Protein AF-A0A2A5KKD9-F1 (afdb_monomer_lite)

Structure (mmCIF, N/CA/C/O backbone):
data_AF-A0A2A5KKD9-F1
#
_entry.id   AF-A0A2A5KKD9-F1
#
loop_
_atom_site.group_PDB
_atom_site.id
_atom_site.type_symbol
_atom_site.label_atom_id
_atom_site.label_alt_id
_atom_site.label_comp_id
_atom_site.label_asym_id
_atom_site.label_entity_id
_atom_site.label_seq_id
_atom_site.pdbx_PDB_ins_code
_atom_site.Cartn_x
_atom_site.Cartn_y
_atom_site.Cartn_z
_atom_site.occupancy
_atom_site.B_iso_or_equiv
_atom_site.auth_seq_id
_atom_site.auth_comp_id
_atom_site.auth_asym_id
_atom_site.auth_atom_id
_atom_site.pdbx_PDB_model_num
ATOM 1 N N . MET A 1 1 ? -5.436 -2.539 0.660 1.00 91.94 1 MET A N 1
ATOM 2 C CA . MET A 1 1 ? -4.170 -3.305 0.660 1.00 91.94 1 MET A CA 1
ATOM 3 C C . MET A 1 1 ? -4.238 -4.527 -0.246 1.00 91.94 1 MET A C 1
ATOM 5 O O . MET A 1 1 ? -3.403 -4.611 -1.128 1.00 91.94 1 MET A O 1
ATOM 9 N N . ASP A 1 2 ? -5.229 -5.420 -0.116 1.00 95.12 2 ASP A N 1
ATOM 10 C CA . ASP A 1 2 ? -5.296 -6.622 -0.974 1.00 95.12 2 ASP A CA 1
ATOM 11 C C . ASP A 1 2 ? -5.370 -6.299 -2.476 1.00 95.12 2 ASP A C 1
ATOM 13 O O . ASP A 1 2 ? -4.553 -6.785 -3.245 1.00 95.12 2 ASP A O 1
ATOM 17 N N . LYS A 1 3 ? -6.228 -5.353 -2.880 1.00 96.50 3 LYS A N 1
ATOM 18 C CA . LYS A 1 3 ? -6.241 -4.861 -4.269 1.00 96.50 3 LYS A CA 1
ATOM 19 C C . LYS A 1 3 ? -4.881 -4.305 -4.717 1.00 96.50 3 LYS A C 1
ATOM 21 O O . LYS A 1 3 ? -4.426 -4.613 -5.804 1.00 96.50 3 LYS A O 1
ATOM 26 N N . VAL A 1 4 ? -4.183 -3.549 -3.859 1.00 96.31 4 VAL A N 1
ATOM 27 C CA . VAL A 1 4 ? -2.826 -3.040 -4.161 1.00 96.31 4 VAL A CA 1
ATOM 28 C C . VAL A 1 4 ? -1.844 -4.195 -4.387 1.00 96.31 4 VAL A C 1
ATOM 30 O O . VAL A 1 4 ? -1.058 -4.155 -5.327 1.00 96.31 4 VAL A O 1
ATOM 33 N N . ARG A 1 5 ? -1.913 -5.251 -3.566 1.00 97.12 5 ARG A N 1
ATOM 34 C CA . ARG A 1 5 ? -1.119 -6.476 -3.744 1.00 97.12 5 ARG A CA 1
ATOM 35 C C . ARG A 1 5 ? -1.418 -7.147 -5.089 1.00 97.12 5 ARG A C 1
ATOM 37 O O . ARG A 1 5 ? -0.485 -7.578 -5.758 1.00 97.12 5 ARG A O 1
ATOM 44 N N . GLU A 1 6 ? -2.687 -7.254 -5.479 1.00 98.38 6 GLU A N 1
ATOM 45 C CA . GLU A 1 6 ? -3.092 -7.839 -6.767 1.00 98.38 6 GLU A CA 1
ATOM 46 C C . GLU A 1 6 ? -2.555 -7.044 -7.961 1.00 98.38 6 GLU A C 1
ATOM 48 O O . GLU A 1 6 ? -2.013 -7.638 -8.897 1.00 98.38 6 GLU A O 1
ATOM 53 N N . GLU A 1 7 ? -2.616 -5.714 -7.899 1.00 98.44 7 GLU A N 1
ATOM 54 C CA . GLU A 1 7 ? -2.044 -4.854 -8.936 1.00 98.44 7 GLU A CA 1
ATOM 55 C C . GLU A 1 7 ? -0.517 -5.002 -9.025 1.00 98.44 7 GLU A C 1
ATOM 57 O O . GLU A 1 7 ? 0.026 -5.161 -10.116 1.00 98.44 7 GLU A O 1
ATOM 62 N N . LEU A 1 8 ? 0.193 -5.052 -7.890 1.00 97.69 8 LEU A N 1
ATOM 63 C CA . LEU A 1 8 ? 1.644 -5.291 -7.872 1.00 97.69 8 LEU A CA 1
ATOM 64 C C . LEU A 1 8 ? 2.021 -6.655 -8.469 1.00 97.69 8 LEU A C 1
ATOM 66 O O . LEU A 1 8 ? 2.990 -6.759 -9.223 1.00 97.69 8 LEU A O 1
ATOM 70 N N . VAL A 1 9 ? 1.252 -7.705 -8.162 1.00 98.56 9 VAL A N 1
ATOM 71 C CA . VAL A 1 9 ? 1.427 -9.040 -8.760 1.00 98.56 9 VAL A CA 1
ATOM 72 C C . VAL A 1 9 ? 1.227 -8.984 -10.274 1.00 98.56 9 VAL A C 1
ATOM 74 O O . VAL A 1 9 ? 1.994 -9.600 -11.018 1.00 98.56 9 VAL A O 1
ATOM 77 N N . THR A 1 10 ? 0.227 -8.234 -10.733 1.00 98.62 10 THR A N 1
ATOM 78 C CA . THR A 1 10 ? -0.046 -8.046 -12.160 1.00 98.62 10 THR A CA 1
ATOM 79 C C . THR A 1 10 ? 1.104 -7.310 -12.843 1.00 98.62 10 THR A C 1
ATOM 81 O O . THR A 1 10 ? 1.626 -7.810 -13.837 1.00 98.62 10 THR A O 1
ATOM 84 N N . ILE A 1 11 ? 1.596 -6.215 -12.255 1.00 98.50 11 ILE A N 1
ATOM 85 C CA . ILE A 1 11 ? 2.775 -5.478 -12.736 1.00 98.50 11 ILE A CA 1
ATOM 86 C C . ILE A 1 11 ? 3.990 -6.400 -12.848 1.00 98.50 11 ILE A C 1
ATOM 88 O O . ILE A 1 11 ? 4.636 -6.441 -13.893 1.00 98.50 11 ILE A O 1
ATOM 92 N N . ARG A 1 12 ? 4.290 -7.195 -11.816 1.00 98.31 12 ARG A N 1
ATOM 93 C CA . ARG A 1 12 ? 5.403 -8.157 -11.855 1.00 98.31 12 ARG A CA 1
ATOM 94 C C . ARG A 1 12 ? 5.254 -9.162 -13.000 1.00 98.31 12 ARG A C 1
ATOM 96 O O . ARG A 1 12 ? 6.222 -9.441 -13.703 1.00 98.31 12 ARG A O 1
ATOM 103 N N . ASN A 1 13 ? 4.052 -9.691 -13.222 1.00 98.62 13 ASN A N 1
ATOM 104 C CA . ASN A 1 13 ? 3.796 -10.626 -14.321 1.00 98.62 13 ASN A CA 1
ATOM 105 C C . ASN A 1 13 ? 3.916 -9.950 -15.701 1.00 98.62 13 ASN A C 1
ATOM 107 O O . ASN A 1 13 ? 4.398 -10.569 -16.653 1.00 98.62 13 ASN A O 1
ATOM 111 N N . LEU A 1 14 ? 3.535 -8.676 -15.816 1.00 98.62 14 LEU A N 1
ATOM 112 C CA . LEU A 1 14 ? 3.759 -7.875 -17.021 1.00 98.62 14 LEU A CA 1
ATOM 113 C C . LEU A 1 14 ? 5.255 -7.634 -17.259 1.00 98.62 14 LEU A C 1
ATOM 115 O O . LEU A 1 14 ? 5.711 -7.768 -18.389 1.00 98.62 14 LEU A O 1
ATOM 119 N N . VAL A 1 15 ? 6.052 -7.394 -16.215 1.00 98.19 15 VAL A N 1
ATOM 120 C CA . VAL A 1 15 ? 7.520 -7.293 -16.330 1.00 98.19 15 VAL A CA 1
ATOM 121 C C . VAL A 1 15 ? 8.133 -8.607 -16.831 1.00 98.19 15 VAL A C 1
ATOM 123 O O . VAL A 1 15 ? 8.967 -8.578 -17.734 1.00 98.19 15 VAL A O 1
ATOM 126 N N . ILE A 1 16 ? 7.682 -9.764 -16.331 1.00 98.31 16 ILE A N 1
ATOM 127 C CA . ILE A 1 16 ? 8.085 -11.088 -16.854 1.00 98.31 16 ILE A CA 1
ATOM 128 C C . ILE A 1 16 ? 7.692 -11.231 -18.332 1.00 98.31 16 ILE A C 1
ATOM 130 O O . ILE A 1 16 ? 8.469 -11.715 -19.156 1.00 98.31 16 ILE A O 1
ATOM 134 N N . THR A 1 17 ? 6.493 -10.773 -18.690 1.00 98.44 17 THR A N 1
ATOM 135 C CA . THR A 1 17 ? 6.030 -10.783 -20.082 1.00 98.44 17 THR A CA 1
ATOM 136 C C . THR A 1 17 ? 6.948 -9.927 -20.954 1.00 98.44 17 THR A C 1
ATOM 138 O O . THR A 1 17 ? 7.452 -10.419 -21.962 1.00 98.44 17 THR A O 1
ATOM 141 N N . ALA A 1 18 ? 7.253 -8.696 -20.537 1.00 98.06 18 ALA A N 1
ATOM 142 C CA . ALA A 1 18 ? 8.173 -7.800 -21.228 1.00 98.06 18 ALA A CA 1
ATOM 143 C C . ALA A 1 18 ? 9.582 -8.396 -21.381 1.00 98.06 18 ALA A C 1
ATOM 145 O O . ALA A 1 18 ? 10.160 -8.294 -22.464 1.00 98.06 18 ALA A O 1
ATOM 146 N N . GLN A 1 19 ? 10.101 -9.088 -20.360 1.00 97.62 19 GLN A N 1
ATOM 147 C CA . GLN A 1 19 ? 11.385 -9.799 -20.421 1.00 97.62 19 GLN A CA 1
ATOM 148 C C . GLN A 1 19 ? 11.422 -10.833 -21.559 1.00 97.62 19 GLN A C 1
ATOM 150 O O . GLN A 1 19 ? 12.435 -10.968 -22.242 1.00 97.62 19 GLN A O 1
ATOM 155 N N . SER A 1 20 ? 10.312 -11.542 -21.789 1.00 97.38 20 SER A N 1
ATOM 156 C CA . SER A 1 20 ? 10.210 -12.574 -22.832 1.00 97.38 20 SER A CA 1
ATOM 157 C C . SER A 1 20 ? 10.058 -12.024 -24.256 1.00 97.38 20 SER A C 1
ATOM 159 O O . SER A 1 20 ? 10.272 -12.753 -25.227 1.00 97.38 20 SER A O 1
ATOM 161 N N . LEU A 1 21 ? 9.688 -10.747 -24.397 1.00 97.69 21 LEU A N 1
ATOM 162 C CA . LEU A 1 21 ? 9.532 -10.096 -25.696 1.00 97.69 21 LEU A CA 1
ATOM 163 C C . LEU A 1 21 ? 10.895 -9.762 -26.322 1.00 97.69 21 LEU A C 1
ATOM 165 O O . LEU A 1 21 ? 11.878 -9.591 -25.596 1.00 97.69 21 LEU A O 1
ATOM 169 N N . PRO A 1 22 ? 10.970 -9.621 -27.660 1.00 95.94 22 PRO A N 1
ATOM 170 C CA . PRO A 1 22 ? 12.177 -9.142 -28.325 1.00 95.94 22 PRO A CA 1
ATOM 171 C C . PRO A 1 22 ? 12.631 -7.785 -27.759 1.00 95.94 22 PRO A C 1
ATOM 173 O O . PRO A 1 22 ? 11.773 -6.927 -27.523 1.00 95.94 22 PRO A O 1
ATOM 176 N N . PRO A 1 23 ? 13.949 -7.559 -27.578 1.00 94.56 23 PRO A N 1
ATOM 177 C CA . PRO A 1 23 ? 14.462 -6.260 -27.157 1.00 94.56 23 PRO A CA 1
ATOM 178 C C . PRO A 1 23 ? 13.971 -5.151 -28.100 1.00 94.56 23 PRO A C 1
ATOM 180 O O . PRO A 1 23 ? 14.052 -5.317 -29.324 1.00 94.56 23 PRO A O 1
ATOM 183 N N . PRO A 1 24 ? 13.437 -4.041 -27.568 1.00 93.81 24 PRO A N 1
ATOM 184 C CA . PRO A 1 24 ? 12.931 -2.956 -28.389 1.00 93.81 24 PRO A CA 1
ATOM 185 C C . PRO A 1 24 ? 14.096 -2.199 -29.036 1.00 93.81 24 PRO A C 1
ATOM 187 O O . PRO A 1 24 ? 15.169 -2.056 -28.451 1.00 93.81 24 PRO A O 1
ATOM 190 N N . ALA A 1 25 ? 13.879 -1.691 -30.247 1.00 90.50 25 ALA A N 1
ATOM 191 C CA . ALA A 1 25 ? 14.759 -0.669 -30.798 1.00 90.50 25 ALA A CA 1
ATOM 192 C C . ALA A 1 25 ? 14.511 0.658 -30.064 1.00 90.50 25 ALA A C 1
ATOM 194 O O . ALA A 1 25 ? 13.386 0.925 -29.642 1.00 90.50 25 ALA A O 1
ATOM 195 N N . THR A 1 26 ? 15.551 1.475 -29.930 1.00 85.12 26 THR A N 1
ATOM 196 C CA . THR A 1 26 ? 15.496 2.779 -29.258 1.00 85.12 26 THR A CA 1
ATOM 197 C C . THR A 1 26 ? 16.234 3.824 -30.083 1.00 85.12 26 THR A C 1
ATOM 199 O O . THR A 1 26 ? 17.062 3.482 -30.934 1.00 85.12 26 THR A O 1
ATOM 202 N N . ASP A 1 27 ? 15.948 5.101 -29.847 1.00 82.12 27 ASP A N 1
ATOM 203 C CA . ASP A 1 27 ? 16.683 6.211 -30.472 1.00 82.12 27 ASP A CA 1
ATOM 204 C C . ASP A 1 27 ? 18.046 6.504 -29.805 1.00 82.12 27 ASP A C 1
ATOM 206 O O . ASP A 1 27 ? 18.823 7.328 -30.292 1.00 82.12 27 ASP A O 1
ATOM 210 N N . GLY A 1 28 ? 18.359 5.789 -28.716 1.00 73.19 28 GLY A N 1
ATOM 211 C CA . GLY A 1 28 ? 19.613 5.890 -27.971 1.00 73.19 28 GLY A CA 1
ATOM 212 C C . GLY A 1 28 ? 19.692 7.076 -27.004 1.00 73.19 28 GLY A C 1
ATOM 213 O O . GLY A 1 28 ? 20.712 7.223 -26.327 1.00 73.19 28 GLY A O 1
ATOM 214 N N . TYR A 1 29 ? 18.649 7.903 -26.894 1.00 65.88 29 TYR A N 1
ATOM 215 C CA . TYR A 1 29 ? 18.603 9.026 -25.963 1.00 65.88 29 TYR A CA 1
ATOM 216 C C . TYR A 1 29 ? 17.859 8.643 -24.675 1.00 65.88 29 TYR A C 1
ATOM 218 O O . TYR A 1 29 ? 16.636 8.662 -24.607 1.00 65.88 29 TYR A O 1
ATOM 226 N N . SER A 1 30 ? 18.593 8.367 -23.591 1.00 62.00 30 SER A N 1
ATOM 227 C CA . SER A 1 30 ? 18.004 8.350 -22.241 1.00 62.00 30 SER A CA 1
ATOM 228 C C . SER A 1 30 ? 18.790 9.230 -21.286 1.00 62.00 30 SER A C 1
ATOM 230 O O . SER A 1 30 ? 19.987 9.010 -21.080 1.00 62.00 30 SER A O 1
ATOM 232 N N . ASN A 1 31 ? 18.108 10.174 -20.641 1.00 60.56 31 ASN A N 1
ATOM 233 C CA . ASN A 1 31 ? 18.567 10.694 -19.361 1.00 60.56 31 ASN A CA 1
ATOM 234 C C . ASN A 1 31 ? 18.044 9.792 -18.223 1.00 60.56 31 ASN A C 1
ATOM 236 O O . ASN A 1 31 ? 17.273 8.858 -18.449 1.00 60.56 31 ASN A O 1
ATOM 240 N N . TRP A 1 32 ? 18.530 10.004 -17.002 1.00 57.50 32 TRP A N 1
ATOM 241 C CA . TRP A 1 32 ? 18.249 9.108 -15.876 1.00 57.50 32 TRP A CA 1
ATOM 242 C C . TRP A 1 32 ? 16.808 9.201 -15.355 1.00 57.50 32 TRP A C 1
ATOM 244 O O . TRP A 1 32 ? 16.357 8.267 -14.700 1.00 57.50 32 TRP A O 1
ATOM 254 N N . THR A 1 33 ? 16.086 10.294 -15.623 1.00 56.16 33 THR A N 1
ATOM 255 C CA . THR A 1 33 ? 14.882 10.635 -14.842 1.00 56.16 33 THR A CA 1
ATOM 256 C C . THR A 1 33 ? 13.737 11.273 -15.623 1.00 56.16 33 THR A C 1
ATOM 258 O O . THR A 1 33 ? 12.592 11.123 -15.203 1.00 56.16 33 THR A O 1
ATOM 261 N N . ASP A 1 34 ? 13.982 11.947 -16.747 1.00 59.66 34 ASP A N 1
ATOM 262 C CA . ASP A 1 34 ? 12.954 12.781 -17.373 1.00 59.66 34 ASP A CA 1
ATOM 263 C C . ASP A 1 34 ? 12.202 12.050 -18.487 1.00 59.66 34 ASP A C 1
ATOM 265 O O . ASP A 1 34 ? 12.688 11.130 -19.159 1.00 59.66 34 ASP A O 1
ATOM 269 N N . TYR A 1 35 ? 10.979 12.514 -18.717 1.00 64.31 35 TYR A N 1
ATOM 270 C CA . TYR A 1 35 ? 10.193 12.138 -19.877 1.00 64.31 35 TYR A CA 1
ATOM 271 C C . TYR A 1 35 ? 10.870 12.646 -21.160 1.00 64.31 35 TYR A C 1
ATOM 273 O O . TYR A 1 35 ? 11.057 13.847 -21.344 1.00 64.31 35 TYR A O 1
ATOM 281 N N . GLN A 1 36 ? 11.222 11.726 -22.057 1.00 66.94 36 GLN A N 1
ATOM 282 C CA . GLN A 1 36 ? 11.781 12.016 -23.379 1.00 66.94 36 GLN A CA 1
ATOM 283 C C . GLN A 1 36 ? 11.072 11.122 -24.397 1.00 66.94 36 GLN A C 1
ATOM 285 O O . GLN A 1 36 ? 11.148 9.906 -24.255 1.00 66.94 36 GLN A O 1
ATOM 290 N N . PRO A 1 37 ? 10.310 11.653 -25.358 1.00 69.75 37 PRO A N 1
ATOM 291 C CA . PRO A 1 37 ? 9.593 10.808 -26.308 1.00 69.75 37 PRO A CA 1
ATOM 292 C C . PRO A 1 37 ? 10.584 9.991 -27.156 1.00 69.75 37 PRO A C 1
ATOM 294 O O . PRO A 1 37 ? 11.428 10.583 -27.818 1.00 69.75 37 PRO A O 1
ATOM 297 N N . ASP A 1 38 ? 10.450 8.661 -27.158 1.00 81.00 38 ASP A N 1
ATOM 298 C CA . ASP A 1 38 ? 11.209 7.744 -28.023 1.00 81.00 38 ASP A CA 1
ATOM 299 C C . ASP A 1 38 ? 10.209 7.028 -28.937 1.00 81.00 38 ASP A C 1
ATOM 301 O O . ASP A 1 38 ? 9.685 5.955 -28.634 1.00 81.00 38 ASP A O 1
ATOM 305 N N . ALA A 1 39 ? 9.935 7.642 -30.088 1.00 85.69 39 ALA A N 1
ATOM 306 C CA . ALA A 1 39 ? 8.971 7.108 -31.044 1.00 85.69 39 ALA A CA 1
ATOM 307 C C . ALA A 1 39 ? 9.393 5.742 -31.624 1.00 85.69 39 ALA A C 1
ATOM 309 O O . ALA A 1 39 ? 8.557 5.032 -32.187 1.00 85.69 39 ALA A O 1
ATOM 310 N N . ILE A 1 40 ? 10.675 5.363 -31.531 1.00 89.50 40 ILE A N 1
ATOM 311 C CA . ILE A 1 40 ? 11.149 4.044 -31.965 1.00 89.50 40 ILE A CA 1
ATOM 312 C C . ILE A 1 40 ? 10.729 3.002 -30.928 1.00 89.50 40 ILE A C 1
ATOM 314 O O . ILE A 1 40 ? 10.107 1.999 -31.295 1.00 89.50 40 ILE A O 1
ATOM 318 N N . TYR A 1 41 ? 10.990 3.274 -29.647 1.00 92.25 41 TYR A N 1
ATOM 319 C CA . TYR A 1 41 ? 10.544 2.431 -28.541 1.00 92.25 41 TYR A CA 1
ATOM 320 C C . TYR A 1 41 ? 9.024 2.277 -28.526 1.00 92.25 41 TYR A C 1
ATOM 322 O O . TYR A 1 41 ? 8.537 1.154 -28.389 1.00 92.25 41 TYR A O 1
ATOM 330 N N . ASP A 1 42 ? 8.276 3.362 -28.740 1.00 91.75 42 ASP A N 1
ATOM 331 C CA . ASP A 1 42 ? 6.808 3.387 -28.666 1.00 91.75 42 ASP A CA 1
ATOM 332 C C . ASP A 1 42 ? 6.126 2.428 -29.660 1.00 91.75 42 ASP A C 1
ATOM 334 O O . ASP A 1 42 ? 5.000 1.979 -29.441 1.00 91.75 42 ASP A O 1
ATOM 338 N N . ASN A 1 43 ? 6.816 2.052 -30.742 1.00 93.25 43 ASN A N 1
ATOM 339 C CA . ASN A 1 43 ? 6.329 1.075 -31.720 1.00 93.25 43 ASN A CA 1
ATOM 340 C C . ASN A 1 43 ? 6.597 -0.390 -31.323 1.00 93.25 43 ASN A C 1
ATOM 342 O O . ASN A 1 43 ? 6.147 -1.316 -32.008 1.00 93.25 43 ASN A O 1
ATOM 346 N N . SER A 1 44 ? 7.336 -0.627 -30.241 1.00 95.69 44 SER A N 1
ATOM 347 C CA . SER A 1 44 ? 7.712 -1.964 -29.788 1.00 95.69 44 SER A CA 1
ATOM 348 C C . SER A 1 44 ? 6.576 -2.692 -29.061 1.00 95.69 44 SER A C 1
ATOM 350 O O . SER A 1 44 ? 5.608 -2.105 -28.576 1.00 95.69 44 SER A O 1
ATOM 352 N N . GLN A 1 45 ? 6.695 -4.019 -28.950 1.00 97.25 45 GLN A N 1
ATOM 353 C CA . GLN A 1 45 ? 5.785 -4.803 -28.109 1.00 97.25 45 GLN A CA 1
ATOM 354 C C . GLN A 1 45 ? 6.002 -4.508 -26.617 1.00 97.25 45 GLN A C 1
ATOM 356 O O . GLN A 1 45 ? 5.041 -4.533 -25.854 1.00 97.25 45 GLN A O 1
ATOM 361 N N . VAL A 1 46 ? 7.238 -4.190 -26.217 1.00 96.94 46 VAL A N 1
ATOM 362 C CA . VAL A 1 46 ? 7.583 -3.843 -24.832 1.00 96.94 46 VAL A CA 1
ATOM 363 C C . VAL A 1 46 ? 6.890 -2.550 -24.412 1.00 96.94 46 VAL A C 1
ATOM 365 O O . VAL A 1 46 ? 6.325 -2.515 -23.328 1.00 96.94 46 VAL A O 1
ATOM 368 N N . ALA A 1 47 ? 6.810 -1.543 -25.287 1.00 95.38 47 ALA A N 1
ATOM 369 C CA . ALA A 1 47 ? 6.096 -0.298 -25.000 1.00 95.38 47 ALA A CA 1
ATOM 370 C C . ALA A 1 47 ? 4.599 -0.500 -24.721 1.00 95.38 47 ALA A C 1
ATOM 372 O O . ALA A 1 47 ? 4.030 0.193 -23.882 1.00 95.38 47 ALA A O 1
ATOM 373 N N . LYS A 1 48 ? 3.954 -1.480 -25.370 1.00 96.56 48 LYS A N 1
ATOM 374 C CA . LYS A 1 48 ? 2.550 -1.824 -25.078 1.00 96.56 48 LYS A CA 1
ATOM 375 C C . LYS A 1 48 ? 2.396 -2.379 -23.663 1.00 96.56 48 LYS A C 1
ATOM 377 O O . LYS A 1 48 ? 1.507 -1.951 -22.937 1.00 96.56 48 LYS A O 1
ATOM 382 N N . VAL A 1 49 ? 3.296 -3.280 -23.267 1.00 98.19 49 VAL A N 1
ATOM 383 C CA . VAL A 1 49 ? 3.329 -3.837 -21.907 1.00 98.19 49 VAL A CA 1
ATOM 384 C C . VAL A 1 49 ? 3.684 -2.759 -20.878 1.00 98.19 49 VAL A C 1
ATOM 386 O O . VAL A 1 49 ? 3.085 -2.714 -19.812 1.00 98.19 49 VAL A O 1
ATOM 389 N N . ASP A 1 50 ? 4.609 -1.854 -21.200 1.00 95.81 50 ASP A N 1
ATOM 390 C CA . ASP A 1 50 ? 4.991 -0.716 -20.352 1.00 95.81 50 ASP A CA 1
ATOM 391 C C . ASP A 1 50 ? 3.800 0.229 -20.105 1.00 95.81 50 ASP A C 1
ATOM 393 O O . ASP A 1 50 ? 3.543 0.639 -18.973 1.00 95.81 50 ASP A O 1
ATOM 397 N N . ALA A 1 51 ? 2.997 0.494 -21.141 1.00 95.81 51 ALA A N 1
ATOM 398 C CA . ALA A 1 51 ? 1.763 1.261 -21.008 1.00 95.81 51 ALA A CA 1
ATOM 399 C C . ALA A 1 51 ? 0.732 0.563 -20.101 1.00 95.81 51 ALA A C 1
ATOM 401 O O . ALA A 1 51 ? 0.079 1.235 -19.303 1.00 95.81 51 ALA A O 1
ATOM 402 N N . GLU A 1 52 ? 0.594 -0.765 -20.184 1.00 98.06 52 GLU A N 1
ATOM 403 C CA . GLU A 1 52 ? -0.251 -1.543 -19.263 1.00 98.06 52 GLU A CA 1
ATOM 404 C C . GLU A 1 52 ? 0.271 -1.463 -17.821 1.00 98.06 52 GLU A C 1
ATOM 406 O O . GLU A 1 52 ? -0.501 -1.171 -16.907 1.00 98.06 52 GLU A O 1
ATOM 411 N N . ILE A 1 53 ? 1.582 -1.626 -17.612 1.00 97.69 53 ILE A N 1
ATOM 412 C CA . ILE A 1 53 ? 2.225 -1.466 -16.298 1.00 97.69 53 ILE A CA 1
ATOM 413 C C . ILE A 1 53 ? 1.897 -0.092 -15.703 1.00 97.69 53 ILE A C 1
ATOM 415 O O . ILE A 1 53 ? 1.514 0.001 -14.536 1.00 97.69 53 ILE A O 1
ATOM 419 N N . TYR A 1 54 ? 1.989 0.972 -16.504 1.00 95.19 54 TYR A N 1
ATOM 420 C CA . TYR A 1 54 ? 1.626 2.315 -16.063 1.00 95.19 54 TYR A CA 1
ATOM 421 C C . TYR A 1 54 ? 0.158 2.418 -15.626 1.00 95.19 54 TYR A C 1
ATOM 423 O O . TYR A 1 54 ? -0.118 3.021 -14.587 1.00 95.19 54 TYR A O 1
ATOM 431 N N . GLN A 1 55 ? -0.783 1.799 -16.351 1.00 96.94 55 GLN A N 1
ATOM 432 C CA . GLN A 1 55 ? -2.192 1.783 -15.930 1.00 96.94 55 GLN A CA 1
ATOM 433 C C . GLN A 1 55 ? -2.365 1.135 -14.556 1.00 96.94 55 GLN A C 1
ATOM 435 O O . GLN A 1 55 ? -3.089 1.672 -13.719 1.00 96.94 55 GLN A O 1
ATOM 440 N N . HIS A 1 56 ? -1.667 0.034 -14.290 1.00 97.94 56 HIS A N 1
ATOM 441 C CA . HIS A 1 56 ? -1.720 -0.629 -12.989 1.00 97.94 56 HIS A CA 1
ATOM 442 C C . HIS A 1 56 ? -1.087 0.220 -11.872 1.00 97.94 56 HIS A C 1
ATOM 444 O O . HIS A 1 56 ? -1.632 0.288 -10.770 1.00 97.94 56 HIS A O 1
ATOM 450 N N . TRP A 1 57 ? -0.012 0.970 -12.147 1.00 95.62 57 TRP A N 1
ATOM 451 C CA . TRP A 1 57 ? 0.507 1.959 -11.191 1.00 95.62 57 TRP A CA 1
ATOM 452 C C . TRP A 1 57 ? -0.511 3.064 -10.879 1.00 95.62 57 TRP A C 1
ATOM 454 O O . TRP A 1 57 ? -0.687 3.431 -9.714 1.00 95.62 57 TRP A O 1
ATOM 464 N N . GLN A 1 58 ? -1.230 3.563 -11.890 1.00 94.69 58 GLN A N 1
ATOM 465 C CA . GLN A 1 58 ? -2.302 4.542 -11.676 1.00 94.69 58 GLN A CA 1
ATOM 466 C C . GLN A 1 58 ? -3.481 3.947 -10.894 1.00 94.69 58 GLN A C 1
ATOM 468 O O . GLN A 1 58 ? -4.050 4.621 -10.033 1.00 94.69 58 GLN A O 1
ATOM 473 N N . GLN A 1 59 ? -3.823 2.679 -11.134 1.00 96.38 59 GLN A N 1
ATOM 474 C CA . GLN A 1 59 ? -4.842 1.966 -10.361 1.00 96.38 59 GLN A CA 1
ATOM 475 C C . GLN A 1 59 ? -4.436 1.836 -8.891 1.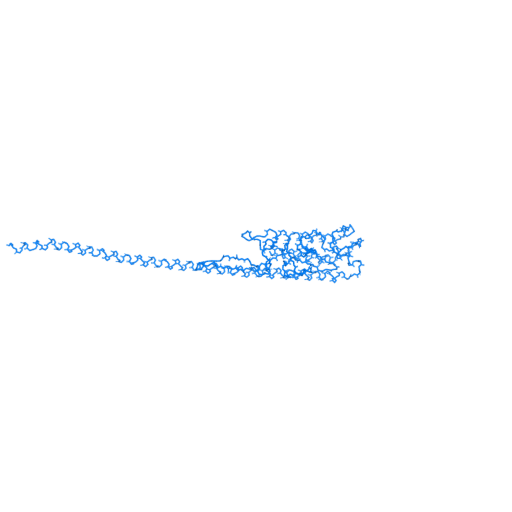00 96.38 59 GLN A C 1
ATOM 477 O O . GLN A 1 59 ? -5.257 2.126 -8.022 1.00 96.38 59 GLN A O 1
ATOM 482 N N . ILE A 1 60 ? -3.173 1.503 -8.593 1.00 96.31 60 ILE A N 1
ATOM 483 C CA . ILE A 1 60 ? -2.654 1.491 -7.216 1.00 96.31 60 ILE A CA 1
ATOM 484 C C . ILE A 1 60 ? -2.828 2.863 -6.560 1.00 96.31 60 ILE A C 1
ATOM 486 O O . ILE A 1 60 ? -3.391 2.932 -5.467 1.00 96.31 60 ILE A O 1
ATOM 490 N N . SER A 1 61 ? -2.408 3.946 -7.227 1.00 93.31 61 SER A N 1
ATOM 491 C CA . SER A 1 61 ? -2.578 5.312 -6.707 1.00 93.31 61 SER A CA 1
ATOM 492 C C . SER A 1 61 ? -4.047 5.610 -6.404 1.00 93.31 61 SER A C 1
ATOM 494 O O . SER A 1 61 ? -4.371 6.048 -5.307 1.00 93.31 61 SER A O 1
ATOM 496 N N . SER A 1 62 ? -4.955 5.294 -7.331 1.00 93.88 62 SER A N 1
ATOM 497 C CA . SER A 1 62 ? -6.392 5.528 -7.152 1.00 93.88 62 SER A CA 1
ATOM 498 C C . SER A 1 62 ? -6.999 4.700 -6.012 1.00 93.88 62 SER A C 1
ATOM 500 O O . SER A 1 62 ? -7.834 5.201 -5.255 1.00 93.88 62 SER A O 1
ATOM 502 N N . ILE A 1 63 ? -6.577 3.442 -5.850 1.00 94.94 63 ILE A N 1
ATOM 503 C CA . ILE A 1 63 ? -7.009 2.580 -4.742 1.00 94.94 63 ILE A CA 1
ATOM 504 C C . ILE A 1 63 ? -6.555 3.167 -3.405 1.00 94.94 63 ILE A C 1
ATOM 506 O O . ILE A 1 63 ? -7.324 3.155 -2.448 1.00 94.94 63 ILE A O 1
ATOM 510 N N . VAL A 1 64 ? -5.320 3.663 -3.332 1.00 93.56 64 VAL A N 1
ATOM 511 C CA . VAL A 1 64 ? -4.775 4.279 -2.118 1.00 93.56 64 VAL A CA 1
ATOM 512 C C . VAL A 1 64 ? -5.491 5.594 -1.805 1.00 93.56 64 VAL A C 1
ATOM 514 O O . VAL A 1 64 ? -5.931 5.773 -0.675 1.00 93.56 64 VAL A O 1
ATOM 517 N N . ASP A 1 65 ? -5.694 6.455 -2.803 1.00 90.25 65 ASP A N 1
ATOM 518 C CA . ASP A 1 65 ? -6.364 7.753 -2.647 1.00 90.25 65 ASP A CA 1
ATOM 519 C C . ASP A 1 65 ? -7.840 7.630 -2.240 1.00 90.25 65 ASP A C 1
ATOM 521 O O . ASP A 1 65 ? -8.374 8.490 -1.543 1.00 90.25 65 ASP A O 1
ATOM 525 N N . SER A 1 66 ? -8.521 6.567 -2.675 1.00 90.75 66 SER A N 1
ATOM 526 C CA . SER A 1 66 ? -9.934 6.326 -2.348 1.00 90.75 66 SER A CA 1
ATOM 527 C C . SER A 1 66 ? -10.146 5.517 -1.065 1.00 90.75 66 SER A C 1
ATOM 529 O O . SER A 1 66 ? -11.283 5.381 -0.604 1.00 90.75 66 SER A O 1
ATOM 531 N N . ALA A 1 67 ? -9.084 4.966 -0.472 1.00 89.88 67 ALA A N 1
ATOM 532 C CA . ALA A 1 67 ? -9.190 4.155 0.731 1.00 89.88 67 ALA A CA 1
ATOM 533 C C . ALA A 1 67 ? -9.382 5.033 1.975 1.00 89.88 67 ALA A C 1
ATOM 535 O O . ALA A 1 67 ? -8.506 5.803 2.356 1.00 89.88 67 ALA A O 1
ATOM 536 N N . SER A 1 68 ? -10.508 4.851 2.667 1.00 84.31 68 SER A N 1
ATOM 537 C CA . SER A 1 68 ? -10.768 5.498 3.956 1.00 84.31 68 SER A CA 1
ATOM 538 C C . SER A 1 68 ? -11.404 4.519 4.940 1.00 84.31 68 SER A C 1
ATOM 540 O O . SER A 1 68 ? -12.203 3.666 4.549 1.00 84.31 68 SER A O 1
ATOM 542 N N . PHE A 1 69 ? -11.068 4.659 6.218 1.00 78.38 69 PHE A N 1
ATOM 543 C CA . PHE A 1 69 ? -11.714 3.975 7.331 1.00 78.38 69 PHE A CA 1
ATOM 544 C C . PHE A 1 69 ? -12.227 5.029 8.312 1.00 78.38 69 PHE A C 1
ATOM 546 O O . PHE A 1 69 ? -11.450 5.828 8.826 1.00 78.38 69 PHE A O 1
ATOM 553 N N . GLY A 1 70 ? -13.542 5.084 8.537 1.00 73.94 70 GLY A N 1
ATOM 554 C CA . GLY A 1 70 ? -14.137 6.090 9.428 1.00 73.94 70 GLY A CA 1
ATOM 555 C C . GLY A 1 70 ? -13.859 7.545 9.017 1.00 73.94 70 GLY A C 1
ATOM 556 O O . GLY A 1 70 ? -13.864 8.424 9.870 1.00 73.94 70 GLY A O 1
ATOM 557 N N . GLY A 1 71 ? -13.583 7.801 7.730 1.00 74.75 71 GLY A N 1
ATOM 558 C CA . GLY A 1 71 ? -13.196 9.122 7.217 1.00 74.75 71 GLY A CA 1
ATOM 559 C C . GLY A 1 71 ? -11.698 9.442 7.308 1.00 74.75 71 GLY A C 1
ATOM 560 O O . GLY A 1 71 ? -11.290 10.496 6.831 1.00 74.75 71 GLY A O 1
ATOM 561 N N . VAL A 1 72 ? -10.879 8.541 7.861 1.00 78.44 72 VAL A N 1
ATOM 562 C CA . VAL A 1 72 ? -9.418 8.680 7.949 1.00 78.44 72 VAL A CA 1
ATOM 563 C C . VAL A 1 72 ? -8.748 7.817 6.882 1.00 78.44 72 VAL A C 1
ATOM 565 O O . VAL A 1 72 ? -9.115 6.657 6.680 1.00 78.44 72 VAL A O 1
ATOM 568 N N . SER A 1 73 ? -7.757 8.372 6.190 1.00 84.56 73 SER A N 1
ATOM 569 C CA . SER A 1 73 ? -6.913 7.606 5.275 1.00 84.56 73 SER A CA 1
ATOM 570 C C . SER A 1 73 ? -5.889 6.797 6.069 1.00 84.56 73 SER A C 1
ATOM 572 O O . SER A 1 73 ? -5.066 7.364 6.777 1.00 84.56 73 SER A O 1
ATOM 574 N N . LEU A 1 74 ? -5.922 5.469 5.928 1.00 87.06 74 LEU A N 1
ATOM 575 C CA . LEU A 1 74 ? -4.915 4.579 6.527 1.00 87.06 74 LEU A CA 1
ATOM 576 C C . LEU A 1 74 ? -3.800 4.204 5.547 1.00 87.06 74 LEU A C 1
ATOM 578 O O . LEU A 1 74 ? -2.756 3.717 5.956 1.00 87.06 74 LEU A O 1
ATOM 582 N N . LEU A 1 75 ? -4.032 4.355 4.240 1.00 91.12 75 LEU A N 1
ATOM 583 C CA . LEU A 1 75 ? -3.086 3.899 3.214 1.00 91.12 75 LEU A CA 1
ATOM 584 C C . LEU A 1 75 ? -2.241 5.034 2.639 1.00 91.12 75 LEU A C 1
ATOM 586 O O . LEU A 1 75 ? -1.248 4.770 1.964 1.00 91.12 75 LEU A O 1
ATOM 590 N N . ARG A 1 76 ? -2.626 6.281 2.895 1.00 89.25 76 ARG A N 1
ATOM 591 C CA . ARG A 1 76 ? -1.919 7.473 2.446 1.00 89.25 76 ARG A CA 1
ATOM 592 C C . ARG A 1 76 ? -1.581 8.350 3.635 1.00 89.25 76 ARG A C 1
ATOM 594 O O . ARG A 1 76 ? -2.450 8.586 4.473 1.00 89.25 76 ARG A O 1
ATOM 601 N N . ASN A 1 77 ? -0.351 8.848 3.640 1.00 86.38 77 ASN A N 1
ATOM 602 C CA . ASN A 1 77 ? 0.154 9.800 4.614 1.00 86.38 77 ASN A CA 1
ATOM 603 C C . ASN A 1 77 ? 0.633 11.059 3.872 1.00 86.38 77 ASN A C 1
ATOM 605 O O . ASN A 1 77 ? 1.534 10.994 3.044 1.00 86.38 77 ASN A O 1
ATOM 609 N N . ASP A 1 78 ? -0.006 12.201 4.109 1.00 80.94 78 ASP A N 1
ATOM 610 C CA . ASP A 1 78 ? 0.347 13.476 3.466 1.00 80.94 78 ASP A CA 1
ATOM 611 C C . ASP A 1 78 ? 1.158 14.358 4.408 1.00 80.94 78 ASP A C 1
ATOM 613 O O . ASP A 1 78 ? 1.171 14.115 5.607 1.00 80.94 78 ASP A O 1
ATOM 617 N N . ALA A 1 79 ? 1.767 15.432 3.903 1.00 80.56 79 ALA A N 1
ATOM 618 C CA . ALA A 1 79 ? 2.544 16.396 4.692 1.00 80.56 79 ALA A CA 1
ATOM 619 C C . ALA A 1 79 ? 1.822 16.993 5.924 1.00 80.56 79 ALA A C 1
ATOM 621 O O . ALA A 1 79 ? 2.484 17.503 6.825 1.00 80.56 79 ALA A O 1
ATOM 622 N N . SER A 1 80 ? 0.485 16.962 5.975 1.00 80.31 80 SER A N 1
ATOM 623 C CA . SER A 1 80 ? -0.306 17.447 7.117 1.00 80.31 80 SER A CA 1
ATOM 624 C C . SER A 1 80 ? -0.387 16.471 8.292 1.00 80.31 80 SER A C 1
ATOM 626 O O . SER A 1 80 ? -0.774 16.876 9.385 1.00 80.31 80 SER A O 1
ATOM 628 N N . GLU A 1 81 ? -0.073 15.198 8.071 1.00 80.88 81 GLU A N 1
ATOM 629 C CA . GLU A 1 81 ? -0.156 14.151 9.090 1.00 80.88 81 GLU A CA 1
ATOM 630 C C . GLU A 1 81 ? 1.124 14.123 9.964 1.00 80.88 81 GLU A C 1
ATOM 632 O O . GLU A 1 81 ? 2.095 14.840 9.690 1.00 80.88 81 GLU A O 1
ATOM 637 N N . PRO A 1 82 ? 1.224 13.278 10.995 1.00 82.50 82 PRO A N 1
ATOM 638 C CA . PRO A 1 82 ? 2.497 13.016 11.672 1.00 82.50 82 PRO A CA 1
ATOM 639 C C . PRO A 1 82 ? 3.497 12.236 10.792 1.00 82.50 82 PRO A C 1
ATOM 641 O O . PRO A 1 82 ? 3.106 11.490 9.892 1.00 82.50 82 PRO A O 1
ATOM 644 N N . ASP A 1 83 ? 4.797 12.399 11.045 1.00 79.31 83 ASP A N 1
ATOM 645 C CA . ASP A 1 83 ? 5.834 11.600 10.375 1.00 79.31 83 ASP A CA 1
ATOM 646 C C . ASP A 1 83 ? 5.696 10.115 10.742 1.00 79.31 83 ASP A C 1
ATOM 648 O O . ASP A 1 83 ? 5.334 9.781 11.869 1.00 79.31 83 ASP A O 1
ATOM 652 N N . LEU A 1 84 ? 5.984 9.208 9.800 1.00 78.06 84 LEU A N 1
ATOM 653 C CA . LEU A 1 84 ? 5.704 7.775 9.973 1.00 78.06 84 LEU A CA 1
ATOM 654 C C . LEU A 1 84 ? 6.377 7.154 11.213 1.00 78.06 84 LEU A C 1
ATOM 656 O O . LEU A 1 84 ? 5.726 6.343 11.883 1.00 78.06 84 LEU A O 1
ATOM 660 N N . PRO A 1 85 ? 7.638 7.488 11.562 1.00 74.62 85 PRO A N 1
ATOM 661 C CA . PRO A 1 85 ? 8.235 7.051 12.815 1.00 74.62 85 PRO A CA 1
ATOM 662 C C . PRO A 1 85 ? 7.427 7.529 14.027 1.00 74.62 85 PRO A C 1
ATOM 664 O O . PRO A 1 85 ? 7.392 8.708 14.365 1.00 74.62 85 PRO A O 1
ATOM 667 N N . GLY A 1 86 ? 6.792 6.582 14.719 1.00 75.31 86 GLY A N 1
ATOM 668 C CA . GLY A 1 86 ? 6.020 6.854 15.933 1.00 75.31 86 GLY A CA 1
ATOM 669 C C . GLY A 1 86 ? 4.585 7.338 15.700 1.00 75.31 86 GLY A C 1
ATOM 670 O O . GLY A 1 86 ? 3.844 7.443 16.678 1.00 75.31 86 GLY A O 1
ATOM 671 N N . ALA A 1 87 ? 4.166 7.572 14.450 1.00 85.00 87 ALA A N 1
ATOM 672 C CA . ALA A 1 87 ? 2.767 7.830 14.119 1.00 85.00 87 ALA A CA 1
ATOM 673 C C . ALA A 1 87 ? 1.902 6.584 14.324 1.00 85.00 87 ALA A C 1
ATOM 675 O O . ALA A 1 87 ? 2.274 5.471 13.937 1.00 85.00 87 ALA A O 1
ATOM 676 N N . LYS A 1 88 ? 0.720 6.794 14.905 1.00 88.25 88 LYS A N 1
ATOM 677 C CA . LYS A 1 88 ? -0.262 5.747 15.176 1.00 88.25 88 LYS A CA 1
ATOM 678 C C . LYS A 1 88 ? -1.650 6.204 14.784 1.00 88.25 88 LYS A C 1
ATOM 680 O O . LYS A 1 88 ? -2.016 7.354 15.017 1.00 88.25 88 LYS A O 1
ATOM 685 N N . THR A 1 89 ? -2.449 5.271 14.289 1.00 85.38 89 THR A N 1
ATOM 686 C CA . THR A 1 89 ? -3.900 5.422 14.250 1.00 85.38 89 THR A CA 1
ATOM 687 C C . THR A 1 89 ? -4.505 4.667 15.423 1.00 85.38 89 THR A C 1
ATOM 689 O O . THR A 1 89 ? -4.203 3.492 15.632 1.00 85.38 89 THR A O 1
ATOM 692 N N . GLU A 1 90 ? -5.355 5.340 16.194 1.00 87.44 90 GLU A N 1
ATOM 693 C CA . GLU A 1 90 ? -6.011 4.772 17.369 1.00 87.44 90 GLU A CA 1
ATOM 694 C C . GLU A 1 90 ? -7.501 4.542 17.117 1.00 87.44 90 GLU A C 1
ATOM 696 O O . GLU A 1 90 ? -8.215 5.419 16.636 1.00 87.44 90 GLU A O 1
ATOM 701 N N . PHE A 1 91 ? -7.974 3.357 17.488 1.00 84.75 91 PHE A N 1
ATOM 702 C CA . PHE A 1 91 ? -9.378 2.976 17.460 1.00 84.75 91 PHE A CA 1
ATOM 703 C C . PHE A 1 91 ? -9.890 2.891 18.889 1.00 84.75 91 PHE A C 1
ATOM 705 O O . PHE A 1 91 ? -9.384 2.104 19.690 1.00 84.75 91 PHE A O 1
ATOM 712 N N . THR A 1 92 ? -10.896 3.694 19.223 1.00 85.38 92 THR A N 1
ATOM 713 C CA . THR A 1 92 ? -11.571 3.598 20.517 1.00 85.38 92 THR A CA 1
ATOM 714 C C . THR A 1 92 ? -12.336 2.289 20.597 1.00 85.38 92 THR A C 1
ATOM 716 O O . THR A 1 92 ? -13.176 1.996 19.753 1.00 85.38 92 THR A O 1
ATOM 719 N N . THR A 1 93 ? -12.051 1.519 21.637 1.00 84.38 93 THR A N 1
ATOM 720 C CA . THR A 1 93 ? -12.683 0.221 21.879 1.00 84.38 93 THR A CA 1
ATOM 721 C C . THR A 1 93 ? -13.490 0.191 23.163 1.00 84.38 93 THR A C 1
ATOM 723 O O . THR A 1 93 ? -14.244 -0.744 23.358 1.00 84.38 93 THR A O 1
ATOM 726 N N . GLY A 1 94 ? -13.392 1.192 24.038 1.00 82.56 94 GLY A N 1
ATOM 727 C CA . GLY A 1 94 ? -14.206 1.235 25.248 1.00 82.56 94 GLY A CA 1
ATOM 728 C C . GLY A 1 94 ? -13.838 2.379 26.176 1.00 82.56 94 GLY A C 1
ATOM 729 O O . GLY A 1 94 ? -12.970 3.195 25.868 1.00 82.56 94 GLY A O 1
ATOM 730 N N . TYR A 1 95 ? -14.504 2.413 27.326 1.00 80.88 95 TYR A N 1
ATOM 731 C CA . TYR A 1 95 ? -14.258 3.368 28.399 1.00 80.88 95 TYR A CA 1
ATOM 732 C C . TYR A 1 95 ? -14.234 2.628 29.733 1.00 80.88 95 TYR A C 1
ATOM 734 O O . TYR A 1 95 ? -15.199 1.946 30.070 1.00 80.88 95 TYR A O 1
ATOM 742 N N . VAL A 1 96 ? -13.151 2.776 30.495 1.00 77.88 96 VAL A N 1
ATOM 743 C CA . VAL A 1 96 ? -13.010 2.205 31.844 1.00 77.88 96 VAL A CA 1
ATOM 744 C C . VAL A 1 96 ? -12.470 3.289 32.770 1.00 77.88 96 VAL A C 1
ATOM 746 O O . VAL A 1 96 ? -11.503 3.963 32.428 1.00 77.88 96 VAL A O 1
ATOM 749 N N . ASP A 1 97 ? -13.125 3.504 33.914 1.00 76.44 97 ASP A N 1
ATOM 750 C CA . ASP A 1 97 ? -12.733 4.487 34.941 1.00 76.44 97 ASP A CA 1
ATOM 751 C C . ASP A 1 97 ? -12.465 5.912 34.407 1.00 76.44 97 ASP A C 1
ATOM 753 O O . ASP A 1 97 ? -11.595 6.639 34.887 1.00 76.44 97 ASP A O 1
ATOM 757 N N . GLY A 1 98 ? -13.219 6.328 33.383 1.00 78.56 98 GLY A N 1
ATOM 758 C CA . GLY A 1 98 ? -13.069 7.640 32.743 1.00 78.56 98 GLY A CA 1
ATOM 759 C C . GLY A 1 98 ? -11.906 7.746 31.748 1.00 78.56 98 GLY A C 1
ATOM 760 O O . GLY A 1 98 ? -11.669 8.832 31.221 1.00 78.56 98 GLY A O 1
ATOM 761 N N . GLN A 1 99 ? -11.205 6.647 31.457 1.00 83.62 99 GLN A N 1
ATOM 762 C CA . GLN A 1 99 ? -10.173 6.566 30.422 1.00 83.62 99 GLN A CA 1
ATOM 763 C C . GLN A 1 99 ? -10.690 5.835 29.180 1.00 83.62 99 GLN A C 1
ATOM 765 O O . GLN A 1 99 ? -11.387 4.825 29.276 1.00 83.62 99 GLN A O 1
ATOM 770 N N . VAL A 1 100 ? -10.331 6.355 28.005 1.00 83.44 100 VAL A N 1
ATOM 771 C CA . VAL A 1 100 ? -10.610 5.719 26.712 1.00 83.44 100 VAL A CA 1
ATOM 772 C C . VAL A 1 100 ? -9.653 4.541 26.541 1.00 83.44 100 VAL A C 1
ATOM 774 O O . VAL A 1 100 ? -8.438 4.725 26.581 1.00 83.44 100 VAL A O 1
ATOM 777 N N . LEU A 1 101 ? -10.183 3.344 26.305 1.00 85.06 101 LEU A N 1
ATOM 778 C CA . LEU A 1 101 ? -9.389 2.207 25.851 1.00 85.06 101 LEU A CA 1
ATOM 779 C C . LEU A 1 101 ? -9.218 2.291 24.338 1.00 85.06 101 LEU A C 1
ATOM 781 O O . LEU A 1 101 ? -10.205 2.376 23.599 1.00 85.06 101 LEU A O 1
ATOM 785 N N . THR A 1 102 ? -7.975 2.233 23.867 1.00 88.00 102 THR A N 1
ATOM 786 C CA . THR A 1 102 ? -7.665 2.289 22.439 1.00 88.00 102 THR A CA 1
ATOM 787 C C . THR A 1 102 ? -6.874 1.078 21.973 1.00 88.00 102 THR A C 1
ATOM 789 O O . THR A 1 102 ? -6.021 0.526 22.668 1.00 88.00 102 THR A O 1
ATOM 792 N N . VAL A 1 103 ? -7.170 0.664 20.747 1.00 88.31 103 VAL A N 1
ATOM 793 C CA . VAL A 1 103 ? -6.360 -0.261 19.970 1.00 88.31 103 VAL A CA 1
ATOM 794 C C . VAL A 1 103 ? -5.630 0.566 18.923 1.00 88.31 103 VAL A C 1
ATOM 796 O O . VAL A 1 103 ? -6.267 1.240 18.124 1.00 88.31 103 VAL A O 1
ATOM 799 N N . SER A 1 104 ? -4.300 0.528 18.923 1.00 89.50 104 SER A N 1
ATOM 800 C CA . SER A 1 104 ? -3.486 1.292 17.973 1.00 89.50 104 SER A CA 1
ATOM 801 C C . SER A 1 104 ? -2.864 0.413 16.895 1.00 89.50 104 SER A C 1
ATOM 803 O O . SER A 1 104 ? -2.541 -0.757 17.132 1.00 89.50 104 SER A O 1
ATOM 805 N N . ILE A 1 105 ? -2.682 1.004 15.720 1.00 90.19 105 ILE A N 1
ATOM 806 C CA . ILE A 1 105 ? -1.861 0.487 14.628 1.00 90.19 105 ILE A CA 1
ATOM 807 C C . ILE A 1 105 ? -0.808 1.537 14.280 1.00 90.19 105 ILE A C 1
ATOM 809 O O . ILE A 1 105 ? -1.124 2.726 14.233 1.00 90.19 105 ILE A O 1
ATOM 813 N N . ASP A 1 106 ? 0.438 1.117 14.062 1.00 89.38 106 ASP A N 1
ATOM 814 C CA . ASP A 1 106 ? 1.474 2.042 13.607 1.00 89.38 106 ASP A CA 1
ATOM 815 C C . ASP A 1 106 ? 1.191 2.426 12.145 1.00 89.38 106 ASP A C 1
ATOM 817 O O . ASP A 1 106 ? 0.993 1.566 11.282 1.00 89.38 106 ASP A O 1
ATOM 821 N N . THR A 1 107 ? 1.184 3.724 11.837 1.00 88.06 107 THR A N 1
ATOM 822 C CA . THR A 1 107 ? 0.818 4.230 10.501 1.00 88.06 107 THR A CA 1
ATOM 823 C C . THR A 1 107 ? 1.787 3.728 9.423 1.00 88.06 107 THR A C 1
ATOM 825 O O . THR A 1 107 ? 1.389 3.459 8.287 1.00 88.06 107 THR A O 1
ATOM 828 N N . LYS A 1 108 ? 3.054 3.486 9.784 1.00 86.56 108 LYS A N 1
ATOM 829 C CA . LYS A 1 108 ? 4.052 2.861 8.897 1.00 86.56 108 LYS A CA 1
ATOM 830 C C . LYS A 1 108 ? 3.652 1.459 8.409 1.00 86.56 108 LYS A C 1
ATOM 832 O O . LYS A 1 108 ? 4.075 1.063 7.331 1.00 86.56 108 LYS A O 1
ATOM 837 N N . ASP A 1 109 ? 2.841 0.722 9.174 1.00 88.88 109 ASP A N 1
ATOM 838 C CA . ASP A 1 109 ? 2.464 -0.661 8.848 1.00 88.88 109 ASP A CA 1
ATOM 839 C C . ASP A 1 109 ? 1.282 -0.723 7.864 1.00 88.88 109 ASP A C 1
ATOM 841 O O . ASP A 1 109 ? 0.849 -1.793 7.432 1.00 88.88 109 ASP A O 1
ATOM 845 N N . THR A 1 110 ? 0.731 0.439 7.510 1.00 90.31 110 THR A N 1
ATOM 846 C CA . THR A 1 110 ? -0.432 0.575 6.623 1.00 90.31 110 THR A CA 1
ATOM 847 C C . THR A 1 110 ? -0.175 1.504 5.444 1.00 90.31 110 THR A C 1
ATOM 849 O O . THR A 1 110 ? -0.785 1.321 4.386 1.00 90.31 110 THR A O 1
ATOM 852 N N . THR A 1 111 ? 0.768 2.439 5.583 1.00 90.25 111 THR A N 1
ATOM 853 C CA . THR A 1 111 ? 1.068 3.442 4.561 1.00 90.25 111 THR A CA 1
ATOM 854 C C . THR A 1 111 ? 1.620 2.806 3.288 1.00 90.25 111 THR A C 1
ATOM 856 O O . THR A 1 111 ? 2.659 2.148 3.267 1.00 90.25 111 THR A O 1
ATOM 859 N N . MET A 1 112 ? 0.914 3.049 2.190 1.00 90.88 112 MET A N 1
ATOM 860 C CA . MET A 1 112 ? 1.295 2.664 0.838 1.00 90.88 112 MET A CA 1
ATOM 861 C C . MET A 1 112 ? 2.062 3.790 0.153 1.00 90.88 112 MET A C 1
ATOM 863 O O . MET A 1 112 ? 3.120 3.529 -0.415 1.00 90.88 112 MET A O 1
ATOM 867 N N . ILE A 1 113 ? 1.532 5.014 0.231 1.00 89.56 113 ILE A N 1
ATOM 868 C CA . ILE A 1 113 ? 2.064 6.210 -0.433 1.00 89.56 113 ILE A CA 1
ATOM 869 C C . ILE A 1 113 ? 2.205 7.343 0.588 1.00 89.56 113 ILE A C 1
ATOM 871 O O . ILE A 1 113 ? 1.280 7.594 1.366 1.00 89.56 113 ILE A O 1
ATOM 875 N N . ASN A 1 114 ? 3.336 8.044 0.558 1.00 84.69 114 ASN A N 1
ATOM 876 C CA . ASN A 1 114 ? 3.675 9.110 1.493 1.00 84.69 114 ASN A CA 1
ATOM 877 C C . ASN A 1 114 ? 4.085 10.406 0.765 1.00 84.69 114 ASN A C 1
ATOM 879 O O . ASN A 1 114 ? 5.266 10.642 0.519 1.00 84.69 114 ASN A O 1
ATOM 883 N N . TYR A 1 115 ? 3.121 11.255 0.396 1.00 81.00 115 TYR A N 1
ATOM 884 C CA . TYR A 1 115 ? 3.388 12.470 -0.385 1.00 81.00 115 TYR A CA 1
ATOM 885 C C . TYR A 1 115 ? 3.867 13.648 0.471 1.00 81.00 115 TYR A C 1
ATOM 887 O O . TYR A 1 115 ? 3.378 13.898 1.573 1.00 81.00 115 TYR A O 1
ATOM 895 N N . GLY A 1 116 ? 4.777 14.448 -0.090 1.00 74.19 116 GLY A N 1
ATOM 896 C CA . GLY A 1 116 ? 5.184 15.739 0.465 1.00 74.19 116 GLY A CA 1
ATOM 897 C C . GLY A 1 116 ? 6.048 15.649 1.722 1.00 74.19 116 GLY A C 1
ATOM 898 O O . GLY A 1 116 ? 6.191 16.648 2.424 1.00 74.19 116 GLY A O 1
ATOM 899 N N . ARG A 1 117 ? 6.614 14.474 2.023 1.00 77.50 117 ARG A N 1
ATOM 900 C CA . ARG A 1 117 ? 7.487 14.263 3.184 1.00 77.50 117 ARG A CA 1
ATOM 901 C C . ARG A 1 117 ? 8.950 14.386 2.847 1.00 77.50 117 ARG A C 1
ATOM 903 O O . ARG A 1 117 ? 9.371 13.972 1.773 1.00 77.50 117 ARG A O 1
ATOM 910 N N . THR A 1 118 ? 9.711 14.890 3.809 1.00 75.19 118 THR A N 1
ATOM 911 C CA . THR A 1 118 ? 11.166 14.871 3.750 1.00 75.19 118 THR A CA 1
ATOM 912 C C . THR A 1 118 ? 11.669 13.501 4.189 1.00 75.19 118 THR A C 1
ATOM 914 O O . THR A 1 118 ? 11.288 13.005 5.253 1.00 75.19 118 THR A O 1
ATOM 917 N N . VAL A 1 119 ? 12.514 12.890 3.368 1.00 73.69 119 VAL A N 1
ATOM 918 C CA . VAL A 1 119 ? 13.207 11.644 3.706 1.00 73.69 119 VAL A CA 1
ATOM 919 C C . VAL A 1 119 ? 14.665 11.928 4.049 1.00 73.69 119 VAL A C 1
ATOM 921 O O . VAL A 1 119 ? 15.313 12.769 3.426 1.00 73.69 119 VAL A O 1
ATOM 924 N N . ASP A 1 120 ? 15.202 11.175 5.006 1.00 63.94 120 ASP A N 1
ATOM 925 C CA . ASP A 1 120 ? 16.607 11.287 5.418 1.00 63.94 120 ASP A CA 1
ATOM 926 C C . ASP A 1 120 ? 17.572 10.707 4.369 1.00 63.94 120 ASP A C 1
ATOM 928 O O . ASP A 1 120 ? 18.768 11.007 4.369 1.00 63.94 120 ASP A O 1
ATOM 932 N N . ASN A 1 121 ? 17.061 9.886 3.444 1.00 64.56 121 ASN A N 1
ATOM 933 C CA . ASN A 1 121 ? 17.846 9.242 2.400 1.00 64.56 121 ASN A CA 1
ATOM 934 C C . ASN A 1 121 ? 17.249 9.458 1.001 1.00 64.56 121 ASN A C 1
ATOM 936 O O . ASN A 1 121 ? 16.187 8.937 0.667 1.00 64.56 121 ASN A O 1
ATOM 940 N N . LEU A 1 122 ? 18.015 10.134 0.143 1.00 56.22 122 LEU A N 1
ATOM 941 C CA . LEU A 1 122 ? 17.692 10.400 -1.265 1.00 56.22 122 LEU A CA 1
ATOM 942 C C . LEU A 1 122 ? 17.581 9.126 -2.129 1.00 56.22 122 LEU A C 1
ATOM 944 O O . LEU A 1 122 ? 17.015 9.175 -3.218 1.00 56.22 122 LEU A O 1
ATOM 948 N N . TRP A 1 123 ? 18.113 7.986 -1.667 1.00 57.91 123 TRP A N 1
ATOM 949 C CA . TRP A 1 123 ? 18.133 6.726 -2.426 1.00 57.91 123 TRP A CA 1
ATOM 950 C C . TRP A 1 123 ? 16.915 5.818 -2.196 1.00 57.91 123 TRP A C 1
ATOM 952 O O . TRP A 1 123 ? 16.844 4.764 -2.821 1.00 57.91 123 TRP A O 1
ATOM 962 N N . ASN A 1 124 ? 15.948 6.239 -1.368 1.00 55.97 124 ASN A N 1
ATOM 963 C CA . ASN A 1 124 ? 14.545 5.811 -1.454 1.00 55.97 124 ASN A CA 1
ATOM 964 C C . ASN A 1 124 ? 14.341 4.270 -1.480 1.00 55.97 124 ASN A C 1
ATOM 966 O O . ASN A 1 124 ? 13.718 3.733 -2.403 1.00 55.97 124 ASN A O 1
ATOM 970 N N . GLN A 1 125 ? 14.897 3.540 -0.500 1.00 57.28 125 GLN A N 1
ATOM 971 C CA . GLN A 1 125 ? 14.681 2.089 -0.369 1.00 57.28 125 GLN A CA 1
ATOM 972 C C . GLN A 1 125 ? 13.296 1.816 0.244 1.00 57.28 125 GLN A C 1
ATOM 974 O O . GLN A 1 125 ? 12.983 2.428 1.267 1.00 57.28 125 GLN A O 1
ATOM 979 N N . PRO A 1 126 ? 12.474 0.902 -0.312 1.00 47.28 126 PRO A N 1
ATOM 980 C CA . PRO A 1 126 ? 11.181 0.540 0.275 1.00 47.28 126 PRO A CA 1
ATOM 981 C C . PRO A 1 126 ? 11.312 0.223 1.772 1.00 47.28 126 PRO A C 1
ATOM 983 O O . PRO A 1 126 ? 12.093 -0.644 2.156 1.00 47.28 126 PRO A O 1
ATOM 986 N N . GLY A 1 127 ? 10.573 0.943 2.622 1.00 49.31 127 GLY A N 1
ATOM 987 C CA . GLY A 1 127 ? 10.634 0.781 4.079 1.00 49.31 127 GLY A CA 1
ATOM 988 C C . GLY A 1 127 ? 11.737 1.564 4.809 1.00 49.31 127 GLY A C 1
ATOM 989 O O . GLY A 1 127 ? 11.907 1.351 6.010 1.00 49.31 127 GLY A O 1
ATOM 990 N N . SER A 1 128 ? 12.473 2.470 4.147 1.00 60.59 128 SER A N 1
ATOM 991 C CA . SER A 1 128 ? 13.248 3.490 4.874 1.00 60.59 128 SER A CA 1
ATOM 992 C C . SER A 1 128 ? 12.326 4.508 5.559 1.00 60.59 128 SER A C 1
ATOM 994 O O . SER A 1 128 ? 11.146 4.608 5.214 1.00 60.59 128 SER A O 1
ATOM 996 N N . GLU A 1 129 ? 12.835 5.213 6.575 1.00 62.97 129 GLU A N 1
ATOM 997 C CA . GLU A 1 129 ? 12.049 6.181 7.350 1.00 62.97 129 GLU A CA 1
ATOM 998 C C . GLU A 1 129 ? 11.294 7.141 6.418 1.00 62.97 129 GLU A C 1
ATOM 1000 O O . GLU A 1 129 ? 11.859 7.673 5.464 1.00 62.97 129 GLU A O 1
ATOM 1005 N N . ASN A 1 130 ? 9.997 7.331 6.680 1.00 71.00 130 ASN A N 1
ATOM 1006 C CA . ASN A 1 130 ? 9.102 8.164 5.870 1.00 71.00 130 ASN A CA 1
ATOM 1007 C C . ASN A 1 130 ? 8.851 7.682 4.424 1.00 71.00 130 ASN A C 1
ATOM 1009 O O . ASN A 1 130 ? 8.578 8.502 3.550 1.00 71.00 130 ASN A O 1
ATOM 1013 N N . MET A 1 131 ? 8.831 6.374 4.159 1.00 79.50 131 MET A N 1
ATOM 1014 C CA . MET A 1 131 ? 8.320 5.822 2.895 1.00 79.50 131 MET A CA 1
ATOM 1015 C C . MET A 1 131 ? 7.188 4.816 3.096 1.00 79.50 131 MET A C 1
ATOM 1017 O O . MET A 1 131 ? 7.228 4.010 4.025 1.00 79.50 131 MET A O 1
ATOM 1021 N N . GLY A 1 132 ? 6.207 4.820 2.191 1.00 86.00 132 GLY A N 1
ATOM 1022 C CA . GLY A 1 132 ? 5.204 3.765 2.098 1.00 86.00 132 GLY A CA 1
ATOM 1023 C C . GLY A 1 132 ? 5.677 2.540 1.306 1.00 86.00 132 GLY A C 1
ATOM 1024 O O . GLY A 1 132 ? 6.722 2.548 0.652 1.00 86.00 132 GLY A O 1
ATOM 1025 N N . TYR A 1 133 ? 4.894 1.459 1.341 1.00 88.44 133 TYR A N 1
ATOM 1026 C CA . TYR A 1 133 ? 5.255 0.189 0.690 1.00 88.44 133 TYR A CA 1
ATOM 1027 C C . TYR A 1 133 ? 5.387 0.256 -0.841 1.00 88.44 133 TYR A C 1
ATOM 1029 O O . TYR A 1 133 ? 6.116 -0.544 -1.437 1.00 88.44 133 TYR A O 1
ATOM 1037 N N . VAL A 1 134 ? 4.682 1.186 -1.494 1.00 88.69 134 VAL A N 1
ATOM 1038 C CA . VAL A 1 134 ? 4.750 1.379 -2.955 1.00 88.69 134 VAL A CA 1
ATOM 1039 C C . VAL A 1 134 ? 5.531 2.629 -3.358 1.00 88.69 134 VAL A C 1
ATOM 1041 O O . VAL A 1 134 ? 5.756 2.845 -4.548 1.00 88.69 134 VAL A O 1
ATOM 1044 N N . ASP A 1 135 ? 6.027 3.393 -2.385 1.00 84.50 135 ASP A N 1
ATOM 1045 C CA . ASP A 1 135 ? 7.014 4.443 -2.617 1.00 84.50 135 ASP A CA 1
ATOM 1046 C C . ASP A 1 135 ? 8.391 3.845 -2.874 1.00 84.50 135 ASP A C 1
ATOM 1048 O O . ASP A 1 135 ? 8.634 2.656 -2.663 1.00 84.50 135 ASP A O 1
ATOM 1052 N N . GLY A 1 136 ? 9.331 4.660 -3.325 1.00 81.94 136 GLY A N 1
ATOM 1053 C CA . GLY A 1 136 ? 10.698 4.193 -3.503 1.00 81.94 136 GLY A CA 1
ATOM 1054 C C . GLY A 1 136 ? 11.120 4.095 -4.938 1.00 81.94 136 GLY A C 1
ATOM 1055 O O . GLY A 1 136 ? 10.301 4.084 -5.851 1.00 81.94 136 GLY A O 1
ATOM 1056 N N . VAL A 1 137 ? 12.419 3.922 -5.116 1.00 85.62 137 VAL A N 1
ATOM 1057 C CA . VAL A 1 137 ? 12.950 3.520 -6.411 1.00 85.62 137 VAL A CA 1
ATOM 1058 C C . VAL A 1 137 ? 12.789 2.019 -6.607 1.00 85.62 137 VAL A C 1
ATOM 1060 O O . VAL A 1 137 ? 12.748 1.235 -5.655 1.00 85.62 137 VAL A O 1
ATOM 1063 N N . ILE A 1 138 ? 12.695 1.613 -7.864 1.00 88.62 138 ILE A N 1
ATOM 1064 C CA . ILE A 1 138 ? 12.993 0.251 -8.286 1.00 88.62 138 ILE A CA 1
ATOM 1065 C C . ILE A 1 138 ? 14.246 0.341 -9.145 1.00 88.62 138 ILE A C 1
ATOM 1067 O O . ILE A 1 138 ? 14.315 1.131 -10.088 1.00 88.62 138 ILE A O 1
ATOM 1071 N N . TRP A 1 139 ? 15.262 -0.437 -8.797 1.00 89.12 139 TRP A N 1
ATOM 1072 C CA . TRP A 1 139 ? 16.490 -0.475 -9.567 1.00 89.12 139 TRP A CA 1
ATOM 1073 C C . TRP A 1 139 ? 16.377 -1.486 -10.706 1.00 89.12 139 TRP A C 1
ATOM 1075 O O . TRP A 1 139 ? 16.049 -2.653 -10.506 1.00 89.12 139 TRP A O 1
ATOM 1085 N N . ASN A 1 140 ? 16.683 -1.041 -11.911 1.00 88.94 140 ASN A N 1
ATOM 1086 C CA . ASN A 1 140 ? 16.920 -1.882 -13.075 1.00 88.94 140 ASN A CA 1
ATOM 1087 C C . ASN A 1 140 ? 18.219 -1.351 -13.712 1.00 88.94 140 ASN A C 1
ATOM 1089 O O . ASN A 1 140 ? 19.035 -0.690 -13.064 1.00 88.94 140 ASN A O 1
ATOM 1093 N N . ALA A 1 141 ? 18.419 -1.552 -15.006 1.00 90.69 141 ALA A N 1
ATOM 1094 C CA . ALA A 1 141 ? 19.459 -0.885 -15.761 1.00 90.69 141 ALA A CA 1
ATOM 1095 C C . ALA A 1 141 ? 19.304 0.635 -15.742 1.00 90.69 141 ALA A C 1
ATOM 1097 O O . ALA A 1 141 ? 20.202 1.318 -16.208 1.00 90.69 141 ALA A O 1
ATOM 1098 N N . ASN A 1 142 ? 18.216 1.187 -15.204 1.00 88.88 142 ASN A N 1
ATOM 1099 C CA . ASN A 1 142 ? 18.075 2.582 -14.816 1.00 88.88 142 ASN A CA 1
ATOM 1100 C C . ASN A 1 142 ? 17.240 2.695 -13.524 1.00 88.88 142 ASN A C 1
ATOM 1102 O O . ASN A 1 142 ? 16.663 1.707 -13.064 1.00 88.88 142 ASN A O 1
ATOM 1106 N N . ILE A 1 143 ? 17.204 3.885 -12.924 1.00 87.19 143 ILE A N 1
ATOM 1107 C CA . ILE A 1 143 ? 16.322 4.174 -11.789 1.00 87.19 143 ILE A CA 1
ATOM 1108 C C . ILE A 1 143 ? 14.890 4.278 -12.311 1.00 87.19 143 ILE A C 1
ATOM 1110 O O . ILE A 1 143 ? 14.619 5.010 -13.262 1.00 87.19 143 ILE A O 1
ATOM 1114 N N . ILE A 1 144 ? 13.979 3.554 -11.671 1.00 87.50 144 ILE A N 1
ATOM 1115 C CA . ILE A 1 144 ? 12.550 3.600 -11.954 1.00 87.50 144 ILE A CA 1
ATOM 1116 C C . ILE A 1 144 ? 11.858 4.240 -10.758 1.00 87.50 144 ILE A C 1
ATOM 1118 O O . ILE A 1 144 ? 11.983 3.763 -9.629 1.00 87.50 144 ILE A O 1
ATOM 1122 N N . PHE A 1 145 ? 11.099 5.296 -11.023 1.00 87.75 145 PHE A N 1
ATOM 1123 C CA . PHE A 1 145 ? 10.151 5.868 -10.077 1.00 87.75 145 PHE A CA 1
ATOM 1124 C C . PHE A 1 145 ? 8.763 5.350 -10.460 1.00 87.75 145 PHE A C 1
ATOM 1126 O O . PHE A 1 145 ? 8.278 5.709 -11.526 1.00 87.75 145 PHE A O 1
ATOM 1133 N N . PRO A 1 146 ? 8.132 4.462 -9.678 1.00 86.44 146 PRO A N 1
ATOM 1134 C CA . PRO A 1 146 ? 6.830 3.916 -10.034 1.00 86.44 146 PRO A CA 1
ATOM 1135 C C . PRO A 1 146 ? 5.730 4.967 -9.828 1.00 86.44 146 PRO A C 1
ATOM 1137 O O . PRO A 1 146 ? 5.183 5.497 -10.792 1.00 86.44 146 PRO A O 1
ATOM 1140 N N . ILE A 1 147 ? 5.450 5.324 -8.570 1.00 88.88 147 ILE A N 1
ATOM 1141 C CA . ILE A 1 147 ? 4.391 6.278 -8.195 1.00 88.88 147 ILE A CA 1
ATOM 1142 C C . ILE A 1 147 ? 4.977 7.592 -7.675 1.00 88.88 147 ILE A C 1
ATOM 1144 O O . ILE A 1 147 ? 4.418 8.664 -7.920 1.00 88.88 147 ILE A O 1
ATOM 1148 N N . THR A 1 148 ? 6.103 7.521 -6.968 1.00 86.75 148 THR A N 1
ATOM 1149 C CA . THR A 1 148 ? 6.731 8.668 -6.314 1.00 86.75 148 THR A CA 1
ATOM 1150 C C . THR A 1 148 ? 8.220 8.746 -6.614 1.00 86.75 148 THR A C 1
ATOM 1152 O O . THR A 1 148 ? 8.873 7.741 -6.903 1.00 86.75 148 THR A O 1
ATOM 1155 N N . TYR A 1 149 ? 8.759 9.959 -6.555 1.00 85.12 149 TYR A N 1
ATOM 1156 C CA . TYR A 1 149 ? 10.194 10.228 -6.594 1.00 85.12 149 TYR A CA 1
ATOM 1157 C C . TYR A 1 149 ? 10.563 11.213 -5.487 1.00 85.12 149 TYR A C 1
ATOM 1159 O O . TYR A 1 149 ? 9.693 11.885 -4.943 1.00 85.12 149 TYR A O 1
ATOM 1167 N N . VAL A 1 150 ? 11.846 11.298 -5.147 1.00 82.38 150 VAL A N 1
ATOM 1168 C CA . VAL A 1 150 ? 12.352 12.274 -4.175 1.00 82.38 150 VAL A CA 1
ATOM 1169 C C . VAL A 1 150 ? 13.043 13.391 -4.946 1.00 82.38 150 VAL A C 1
ATOM 1171 O O . VAL A 1 150 ? 13.931 13.120 -5.757 1.00 82.38 150 VAL A O 1
ATOM 1174 N N . ASP A 1 151 ? 12.614 14.635 -4.743 1.00 82.94 151 ASP A N 1
ATOM 1175 C CA . ASP A 1 151 ? 13.224 15.790 -5.399 1.00 82.94 151 ASP A CA 1
ATOM 1176 C C . ASP A 1 151 ? 14.576 16.183 -4.770 1.00 82.94 151 ASP A C 1
ATOM 1178 O O . ASP A 1 151 ? 15.019 15.631 -3.762 1.00 82.94 151 ASP A O 1
ATOM 1182 N N . GLY A 1 152 ? 15.264 17.161 -5.370 1.00 80.00 152 GLY A N 1
ATOM 1183 C CA . GLY A 1 152 ? 16.564 17.636 -4.877 1.00 80.00 152 GLY A CA 1
ATOM 1184 C C . GLY A 1 152 ? 16.525 18.295 -3.490 1.00 80.00 152 GLY A C 1
ATOM 1185 O O . GLY A 1 152 ? 17.582 18.527 -2.908 1.00 80.00 152 GLY A O 1
ATOM 1186 N N . GLY A 1 153 ? 15.333 18.599 -2.966 1.00 81.81 153 GLY A N 1
ATOM 1187 C CA . GLY A 1 153 ? 15.107 19.067 -1.601 1.00 81.81 153 GLY A CA 1
ATOM 1188 C C . GLY A 1 153 ? 14.840 17.938 -0.602 1.00 81.81 153 GLY A C 1
ATOM 1189 O O . GLY A 1 153 ? 14.639 18.223 0.576 1.00 81.81 153 GLY A O 1
ATOM 1190 N N . GLY A 1 154 ? 14.844 16.677 -1.047 1.00 79.94 154 GLY A N 1
ATOM 1191 C CA . GLY A 1 154 ? 14.548 15.519 -0.208 1.00 79.94 154 GLY A CA 1
ATOM 1192 C C . GLY A 1 154 ? 13.054 15.267 -0.014 1.00 79.94 154 GLY A C 1
ATOM 1193 O O . GLY A 1 154 ? 12.701 14.490 0.867 1.00 79.94 154 GLY A O 1
ATOM 1194 N N . VAL A 1 155 ? 12.181 15.906 -0.803 1.00 83.56 155 VAL A N 1
ATOM 1195 C CA . VAL A 1 155 ? 10.724 15.808 -0.644 1.00 83.56 155 VAL A CA 1
ATOM 1196 C C . VAL A 1 155 ? 10.136 14.774 -1.601 1.00 83.56 155 VAL A C 1
ATOM 1198 O O . VAL A 1 155 ? 10.463 14.757 -2.788 1.00 83.56 155 VAL A O 1
ATOM 1201 N N . VAL A 1 156 ? 9.237 13.927 -1.096 1.00 85.06 156 VAL A N 1
ATOM 1202 C CA . VAL A 1 156 ? 8.507 12.944 -1.906 1.00 85.06 156 VAL A CA 1
ATOM 1203 C C . VAL A 1 156 ? 7.466 13.641 -2.787 1.00 85.06 156 VAL A C 1
ATOM 1205 O O . VAL A 1 156 ? 6.499 14.226 -2.300 1.00 85.06 156 VAL A O 1
ATOM 1208 N N . GLN A 1 157 ? 7.641 13.533 -4.098 1.00 85.50 157 GLN A N 1
ATOM 1209 C CA . GLN A 1 157 ? 6.778 14.082 -5.137 1.00 85.50 157 GLN A CA 1
ATOM 1210 C C . GLN A 1 157 ? 6.084 12.966 -5.920 1.00 85.50 157 GLN A C 1
ATOM 1212 O O . GLN A 1 157 ? 6.556 11.827 -5.986 1.00 85.50 157 GLN A O 1
ATOM 1217 N N . LYS A 1 158 ? 4.966 13.301 -6.566 1.00 86.75 158 LYS A N 1
ATOM 1218 C CA . LYS A 1 158 ? 4.299 12.393 -7.503 1.00 86.75 158 LYS A CA 1
ATOM 1219 C C . LYS A 1 158 ? 5.125 12.256 -8.779 1.00 86.75 158 LYS A C 1
ATOM 1221 O O . LYS A 1 158 ? 5.497 13.255 -9.384 1.00 86.75 158 LYS A O 1
ATOM 1226 N N . ASN A 1 159 ? 5.365 11.024 -9.212 1.00 86.56 159 ASN A N 1
ATOM 1227 C CA . ASN A 1 159 ? 5.972 10.761 -10.506 1.00 86.56 159 ASN A CA 1
ATOM 1228 C C . ASN A 1 159 ? 4.935 10.918 -11.631 1.00 86.56 159 ASN A C 1
ATOM 1230 O O . ASN A 1 159 ? 3.884 10.277 -11.620 1.00 86.56 159 ASN A O 1
ATOM 1234 N N . GLU A 1 160 ? 5.255 11.758 -12.614 1.00 83.69 160 GLU A N 1
ATOM 1235 C CA . GLU A 1 160 ? 4.445 11.961 -13.823 1.00 83.69 160 GLU A CA 1
ATOM 1236 C C . GLU A 1 160 ? 4.976 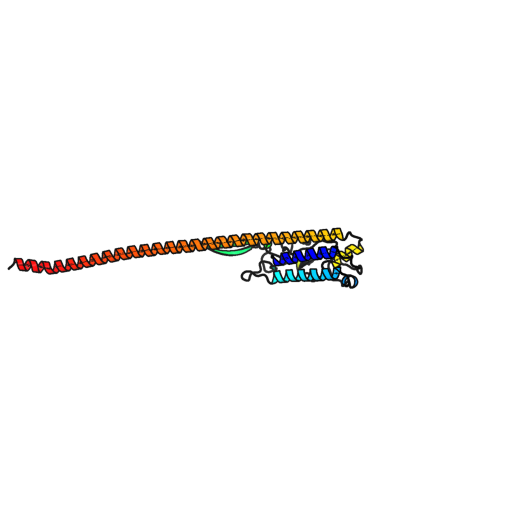11.174 -15.031 1.00 83.69 160 GLU A C 1
ATOM 1238 O O . GLU A 1 160 ? 4.337 11.149 -16.083 1.00 83.69 160 GLU A O 1
ATOM 1243 N N . ASN A 1 161 ? 6.133 10.514 -14.905 1.00 84.56 161 ASN A N 1
ATOM 1244 C CA . ASN A 1 161 ? 6.686 9.707 -15.982 1.00 84.56 161 ASN A CA 1
ATOM 1245 C C . ASN A 1 161 ? 5.797 8.484 -16.243 1.00 84.56 161 ASN A C 1
ATOM 1247 O O . ASN A 1 161 ? 5.539 7.678 -15.351 1.00 84.56 161 ASN A O 1
ATOM 1251 N N . ILE A 1 162 ? 5.357 8.350 -17.493 1.00 87.75 162 ILE A N 1
ATOM 1252 C CA . ILE A 1 162 ? 4.468 7.274 -17.940 1.00 87.75 162 ILE A CA 1
ATOM 1253 C C . ILE A 1 162 ? 5.210 5.986 -18.317 1.00 87.75 162 ILE A C 1
ATOM 1255 O O . ILE A 1 162 ? 4.569 4.983 -18.613 1.00 87.75 162 ILE A O 1
ATOM 1259 N N . TYR A 1 163 ? 6.545 6.009 -18.334 1.00 89.38 163 TYR A N 1
ATOM 1260 C CA . TYR A 1 163 ? 7.369 4.867 -18.709 1.00 89.38 163 TYR A CA 1
ATOM 1261 C C . TYR A 1 163 ? 8.043 4.247 -17.493 1.00 89.38 163 TYR A C 1
ATOM 1263 O O . TYR A 1 163 ? 8.812 4.903 -16.789 1.00 89.38 163 TYR A O 1
ATOM 1271 N N . THR A 1 164 ? 7.818 2.950 -17.307 1.00 91.94 164 THR A N 1
ATOM 1272 C CA . THR A 1 164 ? 8.497 2.140 -16.294 1.00 91.94 164 THR A CA 1
ATOM 1273 C C . THR A 1 164 ? 9.756 1.494 -16.877 1.00 91.94 164 THR A C 1
ATOM 1275 O O . THR A 1 164 ? 10.796 1.466 -16.223 1.00 91.94 164 THR A O 1
ATOM 1278 N N . LEU A 1 165 ? 9.697 0.985 -18.113 1.00 93.38 165 LEU A N 1
ATOM 1279 C CA . LEU A 1 165 ? 10.754 0.143 -18.693 1.00 93.38 165 LEU A CA 1
ATOM 1280 C C . LEU A 1 165 ? 11.644 0.872 -19.704 1.00 93.38 165 LEU A C 1
ATOM 1282 O O . LEU A 1 165 ? 12.840 0.578 -19.772 1.00 93.38 165 LEU A O 1
ATOM 1286 N N . ARG A 1 166 ? 11.107 1.851 -20.445 1.00 91.62 166 ARG A N 1
ATOM 1287 C CA . ARG A 1 166 ? 11.810 2.537 -21.550 1.00 91.62 166 ARG A CA 1
ATOM 1288 C C . ARG A 1 166 ? 13.242 2.958 -21.217 1.00 91.62 166 ARG A C 1
ATOM 1290 O O . ARG A 1 166 ? 14.178 2.575 -21.909 1.00 91.62 166 ARG A O 1
ATOM 1297 N N . ASN A 1 167 ? 13.435 3.735 -20.149 1.00 89.25 167 ASN A N 1
ATOM 1298 C CA . ASN A 1 167 ? 14.755 4.270 -19.785 1.00 89.25 167 ASN A CA 1
ATOM 1299 C C . ASN A 1 167 ? 15.766 3.169 -19.434 1.00 89.25 167 ASN A C 1
ATOM 1301 O O . ASN A 1 167 ? 16.972 3.359 -19.607 1.00 89.25 167 ASN A O 1
ATOM 1305 N N . SER A 1 168 ? 15.283 2.030 -18.938 1.00 91.69 168 SER A N 1
ATOM 1306 C CA . SER A 1 168 ? 16.115 0.861 -18.675 1.00 91.69 168 SER A CA 1
ATOM 1307 C C . SER A 1 168 ? 16.486 0.161 -19.979 1.00 91.69 168 SER A C 1
ATOM 1309 O O . SER A 1 168 ? 17.657 -0.139 -20.182 1.00 91.69 168 SER A O 1
ATOM 1311 N N . GLU A 1 169 ? 15.537 -0.011 -20.901 1.00 93.00 169 GLU A N 1
ATOM 1312 C CA . GLU A 1 169 ? 15.780 -0.607 -22.225 1.00 93.00 169 GLU A CA 1
ATOM 1313 C C . GLU A 1 169 ? 16.777 0.206 -23.063 1.00 93.00 169 GLU A C 1
ATOM 1315 O O . GLU A 1 169 ? 17.704 -0.363 -23.641 1.00 93.00 169 GLU A O 1
ATOM 1320 N N . VAL A 1 170 ? 16.668 1.540 -23.063 1.00 90.38 170 VAL A N 1
ATOM 1321 C CA . VAL A 1 170 ? 17.643 2.413 -23.741 1.00 90.38 170 VAL A CA 1
ATOM 1322 C C . VAL A 1 170 ? 19.046 2.199 -23.171 1.00 90.38 170 VAL A C 1
ATOM 1324 O O . VAL A 1 170 ? 20.003 2.023 -23.927 1.00 90.38 170 VAL A O 1
ATOM 1327 N N . ARG A 1 171 ? 19.181 2.162 -21.839 1.00 90.19 171 ARG A N 1
ATOM 1328 C CA . ARG A 1 171 ? 20.479 1.986 -21.176 1.00 90.19 171 ARG A CA 1
ATOM 1329 C C . ARG A 1 171 ? 21.051 0.578 -21.367 1.00 90.19 171 ARG A C 1
ATOM 1331 O O . ARG A 1 171 ? 22.271 0.443 -21.484 1.00 90.19 171 ARG A O 1
ATOM 1338 N N . ILE A 1 172 ? 20.197 -0.444 -21.436 1.00 92.38 172 ILE A N 1
ATOM 1339 C CA . ILE A 1 172 ? 20.584 -1.821 -21.772 1.00 92.38 172 ILE A CA 1
ATOM 1340 C C . ILE A 1 172 ? 21.166 -1.874 -23.179 1.00 92.38 172 ILE A C 1
ATOM 1342 O O . ILE A 1 172 ? 22.281 -2.368 -23.354 1.00 92.38 172 ILE A O 1
ATOM 1346 N N . ALA A 1 173 ? 20.454 -1.313 -24.159 1.00 91.00 173 ALA A N 1
ATOM 1347 C CA . ALA A 1 173 ? 20.885 -1.293 -25.550 1.00 91.00 173 ALA A CA 1
ATOM 1348 C C . ALA A 1 173 ? 22.182 -0.488 -25.745 1.00 91.00 173 ALA A C 1
ATOM 1350 O O . ALA A 1 173 ? 23.111 -0.969 -26.391 1.00 91.00 173 ALA A O 1
ATOM 1351 N N . ALA A 1 174 ? 22.278 0.704 -25.146 1.00 89.25 174 ALA A N 1
ATOM 1352 C CA . ALA A 1 174 ? 23.427 1.596 -25.306 1.00 89.25 174 ALA A CA 1
ATOM 1353 C C . ALA A 1 174 ? 24.733 1.024 -24.729 1.00 89.25 174 ALA A C 1
ATOM 1355 O O . ALA A 1 174 ? 25.806 1.258 -25.281 1.00 89.25 174 ALA A O 1
ATOM 1356 N N . ASN A 1 175 ? 24.646 0.270 -23.628 1.00 90.38 175 ASN A N 1
ATOM 1357 C CA . ASN A 1 175 ? 25.816 -0.252 -22.917 1.00 90.38 175 ASN A CA 1
ATOM 1358 C C . ASN A 1 175 ? 26.052 -1.757 -23.132 1.00 90.38 175 ASN A C 1
ATOM 1360 O O . ASN A 1 175 ? 26.994 -2.300 -22.560 1.00 90.38 175 ASN A O 1
ATOM 1364 N N . GLY A 1 176 ? 25.216 -2.437 -23.925 1.00 91.62 176 GLY A N 1
ATOM 1365 C CA . GLY A 1 176 ? 25.333 -3.879 -24.165 1.00 91.62 176 GLY A CA 1
ATOM 1366 C C . GLY A 1 176 ? 25.156 -4.719 -22.897 1.00 91.62 176 GLY A C 1
ATOM 1367 O O . GLY A 1 176 ? 25.901 -5.672 -22.678 1.00 91.62 176 GLY A O 1
ATOM 1368 N N . LEU A 1 177 ? 24.214 -4.328 -22.039 1.00 93.75 177 LEU A N 1
ATOM 1369 C CA . LEU A 1 177 ? 23.965 -4.978 -20.751 1.00 93.75 177 LEU A CA 1
ATOM 1370 C C . LEU A 1 177 ? 23.148 -6.271 -20.903 1.00 93.75 177 LEU A C 1
ATOM 1372 O O . LEU A 1 177 ? 22.383 -6.423 -21.857 1.00 93.75 177 LEU A O 1
ATOM 1376 N N . ASP A 1 178 ? 23.250 -7.185 -19.931 1.00 96.25 178 ASP A N 1
ATOM 1377 C CA . ASP A 1 178 ? 22.404 -8.383 -19.899 1.00 96.25 178 ASP A CA 1
ATOM 1378 C C . ASP A 1 178 ? 20.973 -8.027 -19.477 1.00 96.25 178 ASP A C 1
ATOM 1380 O O . ASP A 1 178 ? 20.651 -7.911 -18.296 1.00 96.25 178 ASP A O 1
ATOM 1384 N N . ARG A 1 179 ? 20.081 -7.899 -20.462 1.00 95.56 179 ARG A N 1
ATOM 1385 C CA . ARG A 1 179 ? 18.658 -7.613 -20.244 1.00 95.56 179 ARG A CA 1
ATOM 1386 C C . ARG A 1 179 ? 18.011 -8.547 -19.215 1.00 95.56 179 ARG A C 1
ATOM 1388 O O . ARG A 1 179 ? 17.204 -8.085 -18.412 1.00 95.56 179 ARG A O 1
ATOM 1395 N N . ASN A 1 180 ? 18.357 -9.835 -19.200 1.00 96.88 180 ASN A N 1
ATOM 1396 C CA . ASN A 1 180 ? 17.723 -10.785 -18.286 1.00 96.88 180 ASN A CA 1
ATOM 1397 C C . ASN A 1 180 ? 18.125 -10.536 -16.833 1.00 96.88 180 ASN A C 1
ATOM 1399 O O . ASN A 1 180 ? 17.265 -10.611 -15.956 1.00 96.88 180 ASN A O 1
ATOM 1403 N N . GLU A 1 181 ? 19.393 -10.205 -16.584 1.00 97.00 181 GLU A N 1
ATOM 1404 C CA . GLU A 1 181 ? 19.906 -9.875 -15.251 1.00 97.00 181 GLU A CA 1
ATOM 1405 C C . GLU A 1 181 ? 19.107 -8.725 -14.623 1.00 97.00 181 GLU A C 1
ATOM 1407 O O . GLU A 1 181 ? 18.589 -8.849 -13.510 1.00 97.00 181 GLU A O 1
ATOM 1412 N N . TYR A 1 182 ? 18.922 -7.636 -15.370 1.00 96.50 182 TYR A N 1
ATOM 1413 C CA . TYR A 1 182 ? 18.239 -6.449 -14.862 1.00 96.50 182 TYR A CA 1
ATOM 1414 C C . TYR A 1 182 ? 16.727 -6.636 -14.688 1.00 96.50 182 TYR A C 1
ATOM 1416 O O . TYR A 1 182 ? 16.160 -6.156 -13.705 1.00 96.50 182 TYR A O 1
ATOM 1424 N N . TYR A 1 183 ? 16.071 -7.375 -15.588 1.00 97.75 183 TYR A N 1
ATOM 1425 C CA . TYR A 1 183 ? 14.661 -7.733 -15.416 1.00 97.75 183 TYR A CA 1
ATOM 1426 C C . TYR A 1 183 ? 14.446 -8.641 -14.198 1.00 97.75 183 TYR A C 1
ATOM 1428 O O . TYR A 1 183 ? 13.530 -8.393 -13.418 1.00 97.75 183 TYR A O 1
ATOM 1436 N N . ASN A 1 184 ? 15.316 -9.633 -13.973 1.00 97.94 184 ASN A N 1
ATOM 1437 C CA . ASN A 1 184 ? 15.251 -10.481 -12.778 1.00 97.94 184 ASN A CA 1
ATOM 1438 C C . ASN A 1 184 ? 15.439 -9.658 -11.493 1.00 97.94 184 ASN A C 1
ATOM 1440 O O . ASN A 1 184 ? 14.711 -9.856 -10.522 1.00 97.94 184 ASN A O 1
ATOM 1444 N N . GLY A 1 185 ? 16.362 -8.690 -11.498 1.00 96.50 185 GLY A N 1
ATOM 1445 C CA . GLY A 1 185 ? 16.542 -7.756 -10.383 1.00 96.50 185 GLY A CA 1
ATOM 1446 C C . GLY A 1 185 ? 15.299 -6.905 -10.098 1.00 96.50 185 GLY A C 1
ATOM 1447 O O . GLY A 1 185 ? 14.932 -6.714 -8.938 1.00 96.50 185 GLY A O 1
ATOM 1448 N N . MET A 1 186 ? 14.615 -6.430 -11.142 1.00 95.69 186 MET A N 1
ATOM 1449 C CA . MET A 1 186 ? 13.355 -5.690 -11.008 1.00 95.69 186 MET A CA 1
ATOM 1450 C C . MET A 1 186 ? 12.220 -6.572 -10.469 1.00 95.69 186 MET A C 1
ATOM 1452 O O . MET A 1 186 ? 11.470 -6.136 -9.597 1.00 95.69 186 MET A O 1
ATOM 1456 N N . ILE A 1 187 ? 12.104 -7.811 -10.957 1.00 97.44 187 ILE A N 1
ATOM 1457 C CA . ILE A 1 187 ? 11.102 -8.785 -10.497 1.00 97.44 187 ILE A CA 1
ATOM 1458 C C . ILE A 1 187 ? 11.282 -9.075 -9.003 1.00 97.44 187 ILE A C 1
ATOM 1460 O O . ILE A 1 187 ? 10.306 -8.998 -8.259 1.00 97.44 187 ILE A O 1
ATOM 1464 N N . ASN A 1 188 ? 12.518 -9.310 -8.550 1.00 96.50 188 ASN A N 1
ATOM 1465 C CA . ASN A 1 188 ? 12.812 -9.555 -7.135 1.00 96.50 188 ASN A CA 1
ATOM 1466 C C . ASN A 1 188 ? 12.394 -8.375 -6.244 1.00 96.50 188 ASN A C 1
ATOM 1468 O O . ASN A 1 188 ? 11.766 -8.578 -5.210 1.00 96.50 188 ASN A O 1
ATOM 1472 N N . GLN A 1 189 ? 12.667 -7.137 -6.663 1.00 93.94 189 GLN A N 1
ATOM 1473 C CA . GLN A 1 189 ? 12.247 -5.946 -5.911 1.00 93.94 189 GLN A CA 1
ATOM 1474 C C . GLN A 1 189 ? 10.723 -5.766 -5.885 1.00 93.94 189 GLN A C 1
ATOM 1476 O O . GLN A 1 189 ? 10.166 -5.302 -4.890 1.00 93.94 189 GLN A O 1
ATOM 1481 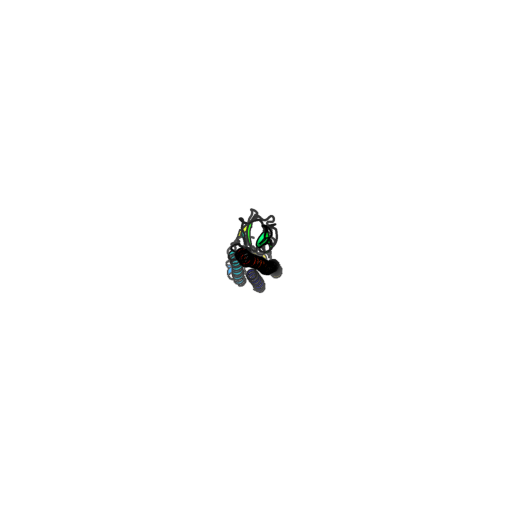N N . LEU A 1 190 ? 10.021 -6.126 -6.964 1.00 95.38 190 LEU A N 1
ATOM 1482 C CA . LEU A 1 190 ? 8.556 -6.149 -6.962 1.00 95.38 190 LEU A CA 1
ATOM 1483 C C . LEU A 1 190 ? 8.021 -7.215 -5.999 1.00 95.38 190 LEU A C 1
ATOM 1485 O O . LEU A 1 190 ? 7.066 -6.943 -5.274 1.00 95.38 190 LEU A O 1
ATOM 1489 N N . ASP A 1 191 ? 8.651 -8.390 -5.936 1.00 96.25 191 ASP A N 1
ATOM 1490 C CA . ASP A 1 191 ? 8.307 -9.429 -4.963 1.00 96.25 191 ASP A CA 1
ATOM 1491 C C . ASP A 1 191 ? 8.547 -8.975 -3.518 1.00 96.25 191 ASP A C 1
ATOM 1493 O O . ASP A 1 191 ? 7.677 -9.173 -2.670 1.00 96.25 191 ASP A O 1
ATOM 1497 N N . GLU A 1 192 ? 9.660 -8.299 -3.233 1.00 92.88 192 GLU A N 1
ATOM 1498 C CA . GLU A 1 192 ? 9.930 -7.703 -1.917 1.00 92.88 192 GLU A CA 1
ATOM 1499 C C . GLU A 1 192 ? 8.837 -6.704 -1.510 1.00 92.88 192 GLU A C 1
ATOM 1501 O O . GLU A 1 192 ? 8.319 -6.764 -0.392 1.00 92.88 192 GLU A O 1
ATOM 1506 N N . ARG A 1 193 ? 8.404 -5.837 -2.435 1.00 91.50 193 ARG A N 1
ATOM 1507 C CA . ARG A 1 193 ? 7.295 -4.893 -2.206 1.00 91.50 193 ARG A CA 1
ATOM 1508 C C . ARG A 1 193 ? 5.969 -5.611 -1.960 1.00 91.50 193 ARG A C 1
ATOM 1510 O O . ARG A 1 193 ? 5.227 -5.234 -1.054 1.00 91.50 193 ARG A O 1
ATOM 1517 N N . ILE A 1 194 ? 5.674 -6.668 -2.720 1.00 95.75 194 ILE A N 1
ATOM 1518 C CA . ILE A 1 194 ? 4.487 -7.509 -2.504 1.00 95.75 194 ILE A CA 1
ATOM 1519 C C . ILE A 1 194 ? 4.520 -8.122 -1.097 1.00 95.75 194 ILE A C 1
ATOM 1521 O O . ILE A 1 194 ? 3.508 -8.085 -0.395 1.00 95.75 194 ILE A O 1
ATOM 1525 N N . GLN A 1 195 ? 5.669 -8.645 -0.659 1.00 95.00 195 GLN A N 1
ATOM 1526 C CA . GLN A 1 195 ? 5.825 -9.196 0.690 1.00 95.00 195 GLN A CA 1
ATOM 1527 C C . GLN A 1 195 ? 5.661 -8.128 1.774 1.00 95.00 195 GLN A C 1
ATOM 1529 O O . GLN A 1 195 ? 5.020 -8.395 2.789 1.00 95.00 195 GLN A O 1
ATOM 1534 N N . ALA A 1 196 ? 6.157 -6.909 1.552 1.00 91.81 196 ALA A N 1
ATOM 1535 C CA . ALA A 1 196 ? 5.960 -5.798 2.479 1.00 91.81 196 ALA A CA 1
ATOM 1536 C C . ALA A 1 196 ? 4.467 -5.456 2.652 1.00 91.81 196 ALA A C 1
ATOM 1538 O O . ALA A 1 196 ? 3.980 -5.360 3.780 1.00 91.81 196 ALA A O 1
ATOM 1539 N N . VAL A 1 197 ? 3.707 -5.394 1.549 1.00 94.00 197 VAL A N 1
ATOM 1540 C CA . VAL A 1 197 ? 2.245 -5.202 1.587 1.00 94.00 197 VAL A CA 1
ATOM 1541 C C . VAL A 1 197 ? 1.547 -6.343 2.335 1.00 94.00 197 VAL A C 1
ATOM 1543 O O . VAL A 1 197 ? 0.649 -6.085 3.136 1.00 94.00 197 VAL A O 1
ATOM 1546 N N . VAL A 1 198 ? 1.961 -7.597 2.123 1.00 95.44 198 VAL A N 1
ATOM 1547 C CA . VAL A 1 198 ? 1.431 -8.766 2.855 1.00 95.44 198 VAL A CA 1
ATOM 1548 C C . VAL A 1 198 ? 1.750 -8.690 4.355 1.00 95.44 198 VAL A C 1
ATOM 1550 O O . VAL A 1 198 ? 0.902 -9.032 5.187 1.00 95.44 198 VAL A O 1
ATOM 1553 N N . GLY A 1 199 ? 2.938 -8.204 4.716 1.00 93.81 199 GLY A N 1
ATOM 1554 C CA . GLY A 1 199 ? 3.320 -7.917 6.098 1.00 93.81 199 GLY A CA 1
ATOM 1555 C C . GLY A 1 199 ? 2.360 -6.924 6.750 1.00 93.81 199 GLY A C 1
ATOM 1556 O O . GLY A 1 199 ? 1.749 -7.243 7.772 1.00 93.81 199 GLY A O 1
ATOM 1557 N N . GLY A 1 200 ? 2.129 -5.776 6.109 1.00 92.38 200 GLY A N 1
ATOM 1558 C CA . GLY A 1 200 ? 1.170 -4.778 6.588 1.00 92.38 200 GLY A CA 1
ATOM 1559 C C . GLY A 1 200 ? -0.269 -5.309 6.673 1.00 92.38 200 GLY A C 1
ATOM 1560 O O . GLY A 1 200 ? -0.962 -5.101 7.669 1.00 92.38 200 GLY A O 1
ATOM 1561 N N . MET A 1 201 ? -0.712 -6.103 5.689 1.00 93.56 201 MET A N 1
ATOM 1562 C CA . MET A 1 201 ? -2.015 -6.788 5.738 1.00 93.56 201 MET A CA 1
ATOM 1563 C C . MET A 1 201 ? -2.150 -7.704 6.961 1.00 93.56 201 MET A C 1
ATOM 1565 O O . MET A 1 201 ? -3.226 -7.789 7.553 1.00 93.56 201 MET A O 1
ATOM 1569 N N . SER A 1 202 ? -1.068 -8.373 7.363 1.00 95.12 202 SER A N 1
ATOM 1570 C CA . SER A 1 202 ? -1.050 -9.233 8.552 1.00 95.12 202 SER A CA 1
ATOM 1571 C C . SER A 1 202 ? -1.181 -8.420 9.845 1.00 95.12 202 SER A C 1
ATOM 1573 O O . SER A 1 202 ? -1.902 -8.830 10.761 1.00 95.12 202 SER A O 1
ATOM 1575 N N . VAL A 1 203 ? -0.559 -7.237 9.910 1.00 92.50 203 VAL A N 1
ATOM 1576 C CA . VAL A 1 203 ? -0.709 -6.301 11.039 1.00 92.50 203 VAL A CA 1
ATOM 1577 C C . VAL A 1 203 ? -2.151 -5.807 11.139 1.00 92.50 203 VAL A C 1
ATOM 1579 O O . VAL A 1 203 ? -2.757 -5.907 12.208 1.00 92.50 203 VAL A O 1
ATOM 1582 N N . VAL A 1 204 ? -2.750 -5.378 10.025 1.00 91.25 204 VAL A N 1
ATOM 1583 C CA . VAL A 1 204 ? -4.168 -4.979 9.984 1.00 91.25 204 VAL A CA 1
ATOM 1584 C C . VAL A 1 204 ? -5.077 -6.133 10.408 1.00 91.25 204 VAL A C 1
ATOM 1586 O O . VAL A 1 204 ? -5.950 -5.947 11.250 1.00 91.25 204 VAL A O 1
ATOM 1589 N N . GLY A 1 205 ? -4.847 -7.347 9.900 1.00 92.25 205 GLY A N 1
ATOM 1590 C CA . GLY A 1 205 ? -5.651 -8.522 10.247 1.00 92.25 205 GLY A CA 1
ATOM 1591 C C . GLY A 1 205 ? -5.555 -8.920 11.724 1.00 92.25 205 GLY A C 1
ATOM 1592 O O . GLY A 1 205 ? -6.558 -9.291 12.332 1.00 92.25 205 GLY A O 1
ATOM 1593 N N . SER A 1 206 ? -4.368 -8.830 12.332 1.00 93.69 206 SER A N 1
ATOM 1594 C CA . SER A 1 206 ? -4.202 -9.082 13.772 1.00 93.69 206 SER A CA 1
ATOM 1595 C C . SER A 1 206 ? -4.819 -7.976 14.635 1.00 93.69 206 SER A C 1
ATOM 1597 O O . SER A 1 206 ? -5.422 -8.271 15.667 1.00 93.69 206 SER A O 1
ATOM 1599 N N . THR A 1 207 ? -4.743 -6.723 14.181 1.00 91.00 207 THR A N 1
ATOM 1600 C CA . THR A 1 207 ? -5.395 -5.579 14.829 1.00 91.00 207 THR A CA 1
ATOM 1601 C C . THR A 1 207 ? -6.913 -5.722 14.785 1.00 91.00 207 THR A C 1
ATOM 1603 O O . THR A 1 207 ? -7.548 -5.550 15.820 1.00 91.00 207 THR A O 1
ATOM 1606 N N . GLN A 1 208 ? -7.482 -6.126 13.644 1.00 90.44 208 GLN A N 1
ATOM 1607 C CA . GLN A 1 208 ? -8.914 -6.398 13.512 1.00 90.44 208 GLN A CA 1
ATOM 1608 C C . GLN A 1 208 ? -9.373 -7.448 14.526 1.00 90.44 208 GLN A C 1
ATOM 1610 O O . GLN A 1 208 ? -10.279 -7.183 15.303 1.00 90.44 208 GLN A O 1
ATOM 1615 N N . LYS A 1 209 ? -8.677 -8.591 14.614 1.00 92.56 209 LYS A N 1
ATOM 1616 C CA . LYS A 1 209 ? -8.996 -9.628 15.612 1.00 92.56 209 LYS A CA 1
ATOM 1617 C C . LYS A 1 209 ? -8.946 -9.101 17.044 1.00 92.56 209 LYS A C 1
ATOM 1619 O O . LYS A 1 209 ? -9.741 -9.515 17.878 1.00 92.56 209 LYS A O 1
ATOM 1624 N N . ARG A 1 210 ? -7.995 -8.213 17.352 1.00 90.12 210 ARG A N 1
ATOM 1625 C CA . ARG A 1 210 ? -7.894 -7.587 18.677 1.00 90.12 210 ARG A CA 1
ATOM 1626 C C . ARG A 1 210 ? -9.079 -6.666 18.962 1.00 90.12 210 ARG A C 1
ATOM 1628 O O . ARG A 1 210 ? -9.565 -6.676 20.086 1.00 90.12 210 ARG A O 1
ATOM 1635 N N . VAL A 1 211 ? -9.538 -5.906 17.968 1.00 89.38 211 VAL A N 1
ATOM 1636 C CA . VAL A 1 211 ? -10.757 -5.092 18.080 1.00 89.38 211 VAL A CA 1
ATOM 1637 C C . VAL A 1 211 ? -11.978 -5.987 18.295 1.00 89.38 211 VAL A C 1
ATOM 1639 O O . VAL A 1 211 ? -12.726 -5.741 19.233 1.00 89.38 211 VAL A O 1
ATOM 1642 N N . ASP A 1 212 ? -12.125 -7.060 17.514 1.00 90.50 212 ASP A N 1
ATOM 1643 C CA . ASP A 1 212 ? -13.256 -7.992 17.629 1.00 90.50 212 ASP A CA 1
ATOM 1644 C C . ASP A 1 212 ? -13.313 -8.651 19.021 1.00 90.50 212 ASP A C 1
ATOM 1646 O O . ASP A 1 212 ? -14.368 -8.698 19.647 1.00 90.50 212 ASP A O 1
ATOM 1650 N N . MET A 1 213 ? -12.167 -9.099 19.554 1.00 91.06 213 MET A N 1
ATOM 1651 C CA . MET A 1 213 ? -12.090 -9.656 20.915 1.00 91.06 213 MET A CA 1
ATOM 1652 C C . MET A 1 213 ? -12.467 -8.631 21.992 1.00 91.06 213 MET A C 1
ATOM 1654 O O . MET A 1 213 ? -13.065 -8.989 23.005 1.00 91.06 213 MET A O 1
ATOM 1658 N N . GLN A 1 214 ? -12.094 -7.363 21.803 1.00 89.12 214 GLN A N 1
ATOM 1659 C CA . GLN A 1 214 ? -12.433 -6.306 22.751 1.00 89.12 214 GLN A CA 1
ATOM 1660 C C . GLN A 1 214 ? -13.928 -5.972 22.704 1.00 89.12 214 GLN A C 1
ATOM 1662 O O . GLN A 1 214 ? -14.524 -5.731 23.752 1.00 89.12 214 GLN A O 1
ATOM 1667 N N . ASP A 1 215 ? -14.535 -5.996 21.516 1.00 88.94 215 ASP A N 1
ATOM 1668 C CA . ASP A 1 215 ? -15.978 -5.827 21.346 1.00 88.94 215 ASP A CA 1
ATOM 1669 C C . ASP A 1 215 ? -16.758 -6.960 22.033 1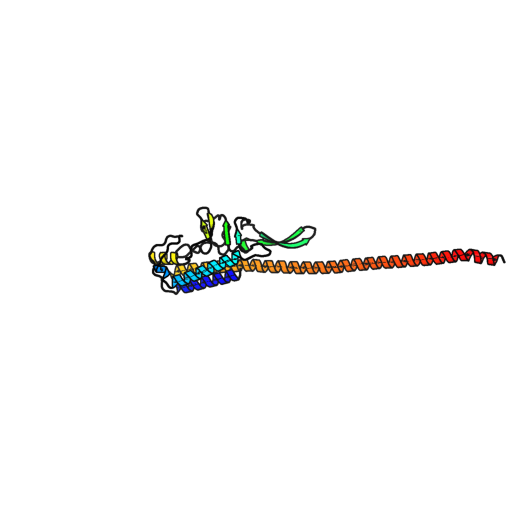.00 88.94 215 ASP A C 1
ATOM 1671 O O . ASP A 1 215 ? -17.650 -6.692 22.835 1.00 88.94 215 ASP A O 1
ATOM 1675 N N . GLU A 1 216 ? -16.351 -8.218 21.831 1.00 91.44 216 GLU A N 1
ATOM 1676 C CA . GLU A 1 216 ? -16.957 -9.379 22.500 1.00 91.44 216 GLU A CA 1
ATOM 1677 C C . GLU A 1 216 ? -16.837 -9.289 24.031 1.00 91.44 216 GLU A C 1
ATOM 1679 O O . GLU A 1 216 ? -17.810 -9.509 24.755 1.00 91.44 216 GLU A O 1
ATOM 1684 N N . PHE A 1 217 ? -15.663 -8.908 24.541 1.00 89.50 217 PHE A N 1
ATOM 1685 C CA . PHE A 1 217 ? -15.459 -8.710 25.976 1.00 89.50 217 PHE A CA 1
ATOM 1686 C C . PHE A 1 217 ? -16.366 -7.611 26.545 1.00 89.50 217 PHE A C 1
ATOM 1688 O O . PHE A 1 217 ? -16.941 -7.779 27.622 1.00 89.50 217 PHE A O 1
ATOM 1695 N N . ASN A 1 218 ? -16.521 -6.496 25.829 1.00 87.62 218 ASN A N 1
ATOM 1696 C CA . ASN A 1 218 ? -17.390 -5.409 26.266 1.00 87.62 218 ASN A CA 1
ATOM 1697 C C . ASN A 1 218 ? -18.862 -5.823 26.270 1.00 87.62 218 ASN A C 1
ATOM 1699 O O . ASN A 1 218 ? -19.573 -5.482 27.210 1.00 87.62 218 ASN A O 1
ATOM 1703 N N . GLN A 1 219 ? -19.312 -6.568 25.258 1.00 90.62 219 GLN A N 1
ATOM 1704 C CA . GLN A 1 219 ? -20.673 -7.107 25.216 1.00 90.62 219 GLN A CA 1
ATOM 1705 C C . GLN A 1 219 ? -20.926 -8.033 26.411 1.00 90.62 219 GLN A C 1
ATOM 1707 O O . GLN A 1 219 ? -21.910 -7.857 27.125 1.00 90.62 219 GLN A O 1
ATOM 1712 N N . ALA A 1 220 ? -19.993 -8.944 26.703 1.00 92.56 220 ALA A N 1
ATOM 1713 C CA . ALA A 1 220 ? -20.091 -9.818 27.871 1.00 92.56 220 ALA A CA 1
ATOM 1714 C C . ALA A 1 220 ? -20.123 -9.028 29.192 1.00 92.56 220 ALA A C 1
ATOM 1716 O O . ALA A 1 220 ? -20.900 -9.347 30.092 1.00 92.56 220 ALA A O 1
ATOM 1717 N N . MET A 1 221 ? -19.316 -7.967 29.307 1.00 89.88 221 MET A N 1
ATOM 1718 C CA . MET A 1 221 ? -19.333 -7.088 30.475 1.00 89.88 221 MET A CA 1
ATOM 1719 C C . MET A 1 221 ? -20.671 -6.354 30.620 1.00 89.88 221 MET A C 1
ATOM 1721 O O . MET A 1 221 ? -21.193 -6.284 31.731 1.00 89.88 221 MET A O 1
ATOM 1725 N N . MET A 1 222 ? -21.233 -5.823 29.530 1.00 89.50 222 MET A N 1
ATOM 1726 C CA . MET A 1 222 ? -22.548 -5.173 29.544 1.00 89.50 222 MET A CA 1
ATOM 1727 C C . MET A 1 222 ? -23.638 -6.148 29.997 1.00 89.50 222 MET A C 1
ATOM 1729 O O . MET A 1 222 ? -24.391 -5.824 30.911 1.00 89.50 222 MET A O 1
ATOM 1733 N N . ASP A 1 223 ? -23.652 -7.368 29.457 1.00 94.06 223 ASP A N 1
ATOM 1734 C CA . ASP A 1 223 ? -24.608 -8.410 29.846 1.00 94.06 223 ASP A CA 1
ATOM 1735 C C . ASP A 1 223 ? -24.510 -8.774 31.337 1.00 94.06 223 ASP A C 1
ATOM 1737 O O . ASP A 1 223 ? -25.522 -9.018 32.004 1.00 94.06 223 ASP A O 1
ATOM 1741 N N . ASP A 1 224 ? -23.295 -8.848 31.882 1.00 92.88 224 ASP A N 1
ATOM 1742 C CA . ASP A 1 224 ? -23.078 -9.167 33.292 1.00 92.88 224 ASP A CA 1
ATOM 1743 C C . ASP A 1 224 ? -23.438 -8.000 34.217 1.00 92.88 224 ASP A C 1
ATOM 1745 O O . ASP A 1 224 ? -23.994 -8.226 35.298 1.00 92.88 224 ASP A O 1
ATOM 1749 N N . VAL A 1 225 ? -23.194 -6.758 33.788 1.00 91.44 225 VAL A N 1
ATOM 1750 C CA . VAL A 1 225 ? -23.666 -5.557 34.489 1.00 91.44 225 VAL A CA 1
ATOM 1751 C C . VAL A 1 225 ? -25.191 -5.512 34.495 1.00 91.44 225 VAL A C 1
ATOM 1753 O O . VAL A 1 225 ? -25.765 -5.322 35.564 1.00 91.44 225 VAL A O 1
ATOM 1756 N N . ASP A 1 226 ? -25.855 -5.762 33.367 1.00 92.50 226 ASP A N 1
ATOM 1757 C CA . ASP A 1 226 ? -27.318 -5.758 33.270 1.00 92.50 226 ASP A CA 1
ATOM 1758 C C . ASP A 1 226 ? -27.952 -6.824 34.172 1.00 92.50 226 ASP A C 1
ATOM 1760 O O . ASP A 1 226 ? -28.886 -6.538 34.927 1.00 92.50 226 ASP A O 1
ATOM 1764 N N . LYS A 1 227 ? -27.400 -8.046 34.187 1.00 93.50 227 LYS A N 1
ATOM 1765 C CA . LYS A 1 227 ? -27.821 -9.095 35.135 1.00 93.50 227 LYS A CA 1
ATOM 1766 C C . LYS A 1 227 ? -27.556 -8.689 36.579 1.00 93.50 227 LYS A C 1
ATOM 1768 O O . LYS A 1 227 ? -28.382 -8.953 37.452 1.00 93.50 227 LYS A O 1
ATOM 1773 N N . GLY A 1 228 ? -26.395 -8.089 36.843 1.00 91.56 228 GLY A N 1
ATOM 1774 C CA . GLY A 1 228 ? -26.022 -7.581 38.154 1.00 91.56 228 GLY A CA 1
ATOM 1775 C C . GLY A 1 228 ? -27.055 -6.580 38.649 1.00 91.56 228 GLY A C 1
ATOM 1776 O O . GLY A 1 228 ? -27.698 -6.830 39.666 1.00 91.56 228 GLY A O 1
ATOM 1777 N N . VAL A 1 229 ? -27.256 -5.490 37.906 1.00 91.56 229 VAL A N 1
ATOM 1778 C CA . VAL A 1 229 ? -28.233 -4.429 38.189 1.00 91.56 229 VAL A CA 1
ATOM 1779 C C . VAL A 1 229 ? -29.635 -5.004 38.355 1.00 91.56 229 VAL A C 1
ATOM 1781 O O . VAL A 1 229 ? -30.291 -4.668 39.334 1.00 91.56 229 VAL A O 1
ATOM 1784 N N . GLY A 1 230 ? -30.064 -5.924 37.486 1.00 92.06 230 GLY A N 1
ATOM 1785 C CA . GLY A 1 230 ? -31.341 -6.624 37.633 1.00 92.06 230 GLY A CA 1
ATOM 1786 C C . GLY A 1 230 ? -31.490 -7.297 39.001 1.00 92.06 230 GLY A C 1
ATOM 1787 O O . GLY A 1 230 ? -32.483 -7.075 39.684 1.00 92.06 230 GLY A O 1
ATOM 1788 N N . ARG A 1 231 ? -30.461 -8.019 39.472 1.00 92.44 231 ARG A N 1
ATOM 1789 C CA . ARG A 1 231 ? -30.470 -8.644 40.810 1.00 92.44 231 ARG A CA 1
ATOM 1790 C C . ARG A 1 231 ? -30.488 -7.626 41.950 1.00 92.44 231 ARG A C 1
ATOM 1792 O O . ARG A 1 231 ? -31.111 -7.897 42.971 1.00 92.44 231 ARG A O 1
ATOM 1799 N N . TRP A 1 232 ? -29.810 -6.484 41.808 1.00 90.12 232 TRP A N 1
ATOM 1800 C CA . TRP A 1 232 ? -29.863 -5.411 42.812 1.00 90.12 232 TRP A CA 1
ATOM 1801 C C . TRP A 1 232 ? -31.252 -4.769 42.875 1.00 90.12 232 TRP A C 1
ATOM 1803 O O . TRP A 1 232 ? -31.747 -4.518 43.969 1.00 90.12 232 TRP A O 1
ATOM 1813 N N . VAL A 1 233 ? -31.893 -4.549 41.724 1.00 92.56 233 VAL A N 1
ATOM 1814 C CA . VAL A 1 233 ? -33.264 -4.024 41.647 1.00 92.56 233 VAL A CA 1
ATOM 1815 C C . VAL A 1 233 ? -34.260 -5.024 42.231 1.00 92.56 233 VAL A C 1
ATOM 1817 O O . VAL A 1 233 ? -35.114 -4.631 43.021 1.00 92.56 233 VAL A O 1
ATOM 1820 N N . ASP A 1 234 ? -34.128 -6.311 41.904 1.00 91.69 234 ASP A N 1
ATOM 1821 C CA . ASP A 1 234 ? -34.972 -7.364 42.473 1.00 91.69 234 ASP A CA 1
ATOM 1822 C C . ASP A 1 234 ? -34.819 -7.432 44.002 1.00 91.69 234 ASP A C 1
ATOM 1824 O O . ASP A 1 234 ? -35.817 -7.476 44.720 1.00 91.69 234 ASP A O 1
ATOM 1828 N N . ALA A 1 235 ? -33.586 -7.363 44.517 1.00 91.12 235 ALA A N 1
ATOM 1829 C CA . ALA A 1 235 ? -33.319 -7.365 45.955 1.00 91.12 235 ALA A CA 1
ATOM 1830 C C . ALA A 1 235 ? -33.898 -6.131 46.676 1.00 91.12 235 ALA A C 1
ATOM 1832 O O . ALA A 1 235 ? -34.484 -6.270 47.750 1.00 91.12 235 ALA A O 1
ATOM 1833 N N . ASP A 1 236 ? -33.778 -4.935 46.090 1.00 93.25 236 ASP A N 1
ATOM 1834 C CA . ASP A 1 236 ? -34.369 -3.705 46.642 1.00 93.25 236 ASP A CA 1
ATOM 1835 C C . ASP A 1 236 ? -35.907 -3.786 46.648 1.00 93.25 236 ASP A C 1
ATOM 1837 O O . ASP A 1 236 ? -36.568 -3.458 47.635 1.00 93.25 236 ASP A O 1
ATOM 1841 N N . MET A 1 237 ? -36.502 -4.341 45.589 1.00 92.12 237 MET A N 1
ATOM 1842 C CA . MET A 1 237 ? -37.944 -4.593 45.531 1.00 92.12 237 MET A CA 1
ATOM 1843 C C . MET A 1 237 ? -38.408 -5.612 46.584 1.00 92.12 237 MET A C 1
ATOM 1845 O O . MET A 1 237 ? -39.477 -5.429 47.178 1.00 92.12 237 MET A O 1
ATOM 1849 N N . GLU A 1 238 ? -37.626 -6.661 46.857 1.00 92.25 238 GLU A N 1
ATOM 1850 C CA . GLU A 1 238 ? -37.895 -7.610 47.945 1.00 92.25 238 GLU A CA 1
ATOM 1851 C C . GLU A 1 238 ? -37.828 -6.936 49.325 1.00 92.25 238 GLU A C 1
ATOM 1853 O O . GLU A 1 238 ? -38.745 -7.115 50.135 1.00 92.25 238 GLU A O 1
ATOM 1858 N N . GLU A 1 239 ? -36.804 -6.118 49.594 1.00 92.25 239 GLU A N 1
ATOM 1859 C CA . GLU A 1 239 ? -36.677 -5.367 50.851 1.00 92.25 239 GLU A CA 1
ATOM 1860 C C . GLU A 1 239 ? -37.837 -4.376 51.030 1.00 92.25 239 GLU A C 1
ATOM 1862 O O . GLU A 1 239 ? -38.478 -4.331 52.089 1.00 92.25 239 GLU A O 1
ATOM 1867 N N . ALA A 1 240 ? -38.169 -3.620 49.980 1.00 92.00 240 ALA A N 1
ATOM 1868 C CA . ALA A 1 240 ? -39.290 -2.690 49.974 1.00 92.00 240 ALA A CA 1
ATOM 1869 C C . ALA A 1 240 ? -40.629 -3.409 50.216 1.00 92.00 240 ALA A C 1
ATOM 1871 O O . ALA A 1 240 ? -41.456 -2.927 50.996 1.00 92.00 240 ALA A O 1
ATOM 1872 N N . SER A 1 241 ? -40.831 -4.583 49.609 1.00 91.69 241 SER A N 1
ATOM 1873 C CA . SER A 1 241 ? -42.015 -5.429 49.806 1.00 91.69 241 SER A CA 1
ATOM 1874 C C . SER A 1 241 ? -42.116 -5.956 51.241 1.00 91.69 241 SER A C 1
ATOM 1876 O O . SER A 1 241 ? -43.166 -5.830 51.879 1.00 91.69 241 SER A O 1
ATOM 1878 N N . ALA A 1 242 ? -41.016 -6.468 51.803 1.00 94.25 242 ALA A N 1
ATOM 1879 C CA . ALA A 1 242 ? -40.966 -6.925 53.191 1.00 94.25 242 ALA A CA 1
ATOM 1880 C C . ALA A 1 242 ? -41.258 -5.776 54.170 1.00 94.25 242 ALA A C 1
ATOM 1882 O O . ALA A 1 242 ? -42.033 -5.930 55.121 1.00 94.25 242 ALA A O 1
ATOM 1883 N N . ARG A 1 243 ? -40.702 -4.589 53.903 1.00 93.69 243 ARG A N 1
ATOM 1884 C CA . ARG A 1 243 ? -40.954 -3.378 54.689 1.00 93.69 243 ARG A CA 1
ATOM 1885 C C . ARG A 1 243 ? -42.411 -2.928 54.597 1.00 93.69 243 ARG A C 1
ATOM 1887 O O . ARG A 1 243 ? -42.996 -2.557 55.617 1.00 93.69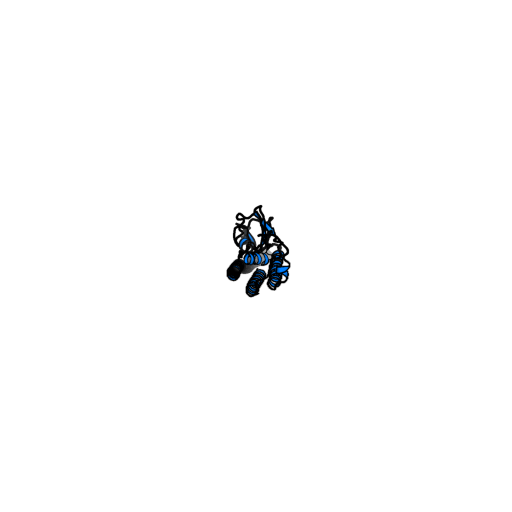 243 ARG A O 1
ATOM 1894 N N . LEU A 1 244 ? -43.013 -2.986 53.410 1.00 95.38 244 LEU A N 1
ATOM 1895 C CA . LEU A 1 244 ? -44.429 -2.685 53.206 1.00 95.38 244 LEU A CA 1
ATOM 1896 C C . LEU A 1 244 ? -45.322 -3.668 53.975 1.00 95.38 244 LEU A C 1
ATOM 1898 O O . LEU A 1 244 ? -46.245 -3.235 54.664 1.00 95.38 244 LEU A O 1
ATOM 1902 N N . ALA A 1 245 ? -45.026 -4.968 53.922 1.00 93.50 245 ALA A N 1
ATOM 1903 C CA . ALA A 1 245 ? -45.761 -5.990 54.665 1.00 93.50 245 ALA A CA 1
ATOM 1904 C C . ALA A 1 245 ? -45.661 -5.784 56.190 1.00 93.50 245 ALA A C 1
ATOM 1906 O O . ALA A 1 245 ? -46.660 -5.893 56.909 1.00 93.50 245 ALA A O 1
ATOM 1907 N N . ALA A 1 246 ? -44.479 -5.416 56.695 1.00 94.00 246 ALA A N 1
ATOM 1908 C CA . ALA A 1 246 ? -44.285 -5.074 58.102 1.00 94.00 246 ALA A CA 1
ATOM 1909 C C . ALA A 1 246 ? -45.105 -3.836 58.513 1.00 94.00 246 ALA A C 1
ATOM 1911 O O . ALA A 1 246 ? -45.792 -3.865 59.537 1.00 94.00 246 ALA A O 1
ATOM 1912 N N . LEU A 1 247 ? -45.103 -2.778 57.693 1.00 93.88 247 LEU A N 1
ATOM 1913 C CA . LEU A 1 247 ? -45.917 -1.574 57.910 1.00 93.88 247 LEU A CA 1
ATOM 1914 C C . LEU A 1 247 ? -47.419 -1.887 57.911 1.00 93.88 247 LEU A C 1
ATOM 1916 O O . LEU A 1 247 ? -48.144 -1.416 58.786 1.00 93.88 247 LEU A O 1
ATOM 1920 N N . GLN A 1 248 ? -47.890 -2.713 56.977 1.00 91.94 248 GLN A N 1
ATOM 1921 C CA . GLN A 1 248 ? -49.285 -3.162 56.932 1.00 91.94 248 GLN A CA 1
ATOM 1922 C C . GLN A 1 248 ? -49.663 -3.960 58.187 1.00 91.94 248 GLN A C 1
ATOM 1924 O O . GLN A 1 248 ? -50.721 -3.728 58.772 1.00 91.94 248 GLN A O 1
ATOM 1929 N N . THR A 1 249 ? -48.780 -4.848 58.650 1.00 91.75 249 THR A N 1
ATOM 1930 C CA . THR A 1 249 ? -48.982 -5.619 59.889 1.00 91.75 249 THR A CA 1
ATOM 1931 C C . THR A 1 249 ? -49.049 -4.693 61.104 1.00 91.75 249 THR A C 1
ATOM 1933 O O . THR A 1 249 ? -49.938 -4.824 61.945 1.00 91.75 249 THR A O 1
ATOM 1936 N N . GLN A 1 250 ? -48.161 -3.700 61.177 1.00 92.62 250 GLN A N 1
ATOM 1937 C CA . GLN A 1 250 ? -48.170 -2.697 62.238 1.00 92.62 250 GLN A CA 1
ATOM 1938 C C . GLN A 1 250 ? -49.469 -1.879 62.243 1.00 92.62 250 GLN A C 1
ATOM 1940 O O . GLN A 1 250 ? -50.025 -1.628 63.310 1.00 92.62 250 GLN A O 1
ATOM 1945 N N . GLN A 1 251 ? -49.989 -1.499 61.072 1.00 91.81 251 GLN A N 1
ATOM 1946 C CA . GLN A 1 251 ? -51.275 -0.807 60.957 1.00 91.81 251 GLN A CA 1
ATOM 1947 C C . GLN A 1 251 ? -52.443 -1.684 61.416 1.00 91.81 251 GLN A C 1
ATOM 1949 O O . GLN A 1 251 ? -53.281 -1.215 62.181 1.00 91.81 251 GLN A O 1
ATOM 1954 N N . GLN A 1 252 ? -52.482 -2.961 61.022 1.00 92.06 252 GLN A N 1
ATOM 1955 C CA . GLN A 1 252 ? -53.510 -3.896 61.492 1.00 92.06 252 GLN A CA 1
ATOM 1956 C C . GLN A 1 252 ? -53.477 -4.056 63.016 1.00 92.06 252 GLN A C 1
ATOM 1958 O O . GLN A 1 252 ? -54.528 -4.013 63.657 1.00 92.06 252 GLN A O 1
ATOM 1963 N N . LEU A 1 253 ? -52.284 -4.181 63.608 1.00 92.50 253 LEU A N 1
ATOM 1964 C CA . LEU A 1 253 ? -52.110 -4.220 65.062 1.00 92.50 253 LEU A CA 1
ATOM 1965 C C . LEU A 1 253 ? -52.549 -2.908 65.720 1.00 92.50 253 LEU A C 1
ATOM 1967 O O . LEU A 1 253 ? -53.218 -2.944 66.748 1.00 92.50 253 LEU A O 1
ATOM 1971 N N . ALA A 1 254 ? -52.236 -1.758 65.121 1.00 90.62 254 ALA A N 1
ATOM 1972 C CA . ALA A 1 254 ? -52.681 -0.458 65.614 1.00 90.62 254 ALA A CA 1
ATOM 1973 C C . ALA A 1 254 ? -54.215 -0.327 65.577 1.00 90.62 254 ALA A C 1
ATOM 1975 O O . ALA A 1 254 ? -54.813 0.125 66.550 1.00 90.62 254 ALA A O 1
ATOM 1976 N N . THR A 1 255 ? -54.877 -0.772 64.504 1.00 90.00 255 THR A N 1
ATOM 1977 C CA . THR A 1 255 ? -56.346 -0.798 64.415 1.00 90.00 255 THR A CA 1
ATOM 1978 C C . THR A 1 255 ? -56.959 -1.760 65.431 1.00 90.00 255 THR A C 1
ATOM 1980 O O . THR A 1 255 ? -57.942 -1.411 66.081 1.00 90.00 255 THR A O 1
ATOM 1983 N N . GLN A 1 256 ? -56.381 -2.953 65.615 1.00 85.50 256 GLN A N 1
ATOM 1984 C CA . GLN A 1 256 ? -56.826 -3.890 66.651 1.00 85.50 256 GLN A CA 1
ATOM 1985 C C . GLN A 1 256 ? -56.662 -3.290 68.051 1.00 85.50 256 GLN A C 1
ATOM 1987 O O . GLN A 1 256 ? -57.602 -3.335 68.839 1.00 85.50 256 GLN A O 1
ATOM 1992 N N . ALA A 1 257 ? -55.520 -2.665 68.342 1.00 85.00 257 ALA A N 1
ATOM 1993 C CA . ALA A 1 257 ? -55.272 -1.985 69.609 1.00 85.00 257 ALA A CA 1
ATOM 1994 C C . ALA A 1 257 ? -56.272 -0.843 69.853 1.00 85.00 257 ALA A C 1
ATOM 1996 O O . ALA A 1 257 ? -56.787 -0.721 70.960 1.00 85.00 257 ALA A O 1
ATOM 1997 N N . LEU A 1 258 ? -56.611 -0.055 68.825 1.00 84.69 258 LEU A N 1
ATOM 1998 C CA . LEU A 1 258 ? -57.653 0.976 68.900 1.00 84.69 258 LEU A CA 1
ATOM 1999 C C . LEU A 1 258 ? -59.051 0.382 69.143 1.00 84.69 258 LEU A C 1
ATOM 2001 O O . LEU A 1 258 ? -59.799 0.910 69.963 1.00 84.69 258 LEU A O 1
ATOM 2005 N N . ASN A 1 259 ? -59.409 -0.724 68.483 1.00 80.88 259 ASN A N 1
ATOM 2006 C CA . ASN A 1 259 ? -60.680 -1.417 68.723 1.00 80.88 259 ASN A CA 1
ATOM 2007 C C . ASN A 1 259 ? -60.762 -1.974 70.153 1.00 80.88 259 ASN A C 1
ATOM 2009 O O . ASN A 1 259 ? -61.784 -1.795 70.812 1.00 80.88 259 ASN A O 1
ATOM 2013 N N . ILE A 1 260 ? -59.682 -2.580 70.659 1.00 78.31 260 ILE A N 1
ATOM 2014 C CA . ILE A 1 260 ? -59.586 -3.047 72.051 1.00 78.31 260 ILE A CA 1
ATOM 2015 C C . ILE A 1 260 ? -59.704 -1.860 73.014 1.00 78.31 260 ILE A C 1
ATOM 2017 O O . ILE A 1 260 ? -60.469 -1.927 73.974 1.00 78.31 260 ILE A O 1
ATOM 2021 N N . ALA A 1 261 ? -59.008 -0.753 72.743 1.00 77.06 261 ALA A N 1
ATOM 2022 C CA . ALA A 1 261 ? -59.077 0.459 73.554 1.00 77.06 261 ALA A CA 1
ATOM 2023 C C . ALA A 1 261 ? -60.485 1.082 73.576 1.00 77.06 261 ALA A C 1
ATOM 2025 O O . ALA A 1 261 ? -60.892 1.607 74.607 1.00 77.06 261 ALA A O 1
ATOM 2026 N N . ASN A 1 262 ? -61.249 0.987 72.483 1.00 75.25 262 ASN A N 1
ATOM 2027 C CA . ASN A 1 262 ? -62.637 1.459 72.422 1.00 75.25 262 ASN A CA 1
ATOM 2028 C C . ASN A 1 262 ? -63.642 0.495 73.085 1.00 75.25 262 ASN A C 1
ATOM 2030 O O . ASN A 1 262 ? -64.663 0.947 73.600 1.00 75.25 262 ASN A O 1
ATOM 2034 N N . GLN A 1 263 ? -63.366 -0.813 73.106 1.00 73.12 263 GLN A N 1
ATOM 2035 C CA . GLN A 1 263 ? -64.228 -1.822 73.742 1.00 73.12 263 GLN A CA 1
ATOM 2036 C C . GLN A 1 263 ? -63.959 -1.994 75.246 1.00 73.12 263 GLN A C 1
ATOM 2038 O O . GLN A 1 263 ? -64.878 -2.297 76.006 1.00 73.12 263 GLN A O 1
ATOM 2043 N N . ALA A 1 264 ? -62.727 -1.769 75.713 1.00 67.69 264 ALA A N 1
ATOM 2044 C CA . ALA A 1 264 ? -62.362 -1.929 77.123 1.00 67.69 264 ALA A CA 1
ATOM 2045 C C . ALA A 1 264 ? -63.207 -1.070 78.100 1.00 67.69 264 ALA A C 1
ATOM 2047 O O . ALA A 1 264 ? -63.635 -1.607 79.125 1.00 67.69 264 ALA A O 1
ATOM 2048 N N . PRO A 1 265 ? -63.545 0.204 77.807 1.00 62.78 265 PRO A N 1
ATOM 2049 C CA . PRO A 1 265 ? -64.449 0.998 78.643 1.00 62.78 265 PRO A CA 1
ATOM 2050 C C . PRO A 1 265 ? -65.878 0.434 78.709 1.00 62.78 265 PRO A C 1
ATOM 2052 O O . PRO A 1 265 ? -66.532 0.543 79.745 1.00 62.78 265 PRO A O 1
ATOM 2055 N N . GLN A 1 266 ? -66.363 -0.194 77.631 1.00 60.81 266 GLN A N 1
ATOM 2056 C CA . GLN A 1 266 ? -67.708 -0.783 77.570 1.00 60.81 266 GLN A CA 1
ATOM 2057 C C . GLN A 1 266 ? -67.806 -2.046 78.433 1.00 60.81 266 GLN A C 1
ATOM 2059 O O . GLN A 1 266 ? -68.766 -2.192 79.185 1.00 60.81 266 GLN A O 1
ATOM 2064 N N . SER A 1 267 ? -66.779 -2.902 78.417 1.00 60.19 267 SER A N 1
ATOM 2065 C CA . SER A 1 267 ? -66.707 -4.087 79.284 1.00 60.19 267 SER A CA 1
ATOM 2066 C C . SER A 1 267 ? -66.703 -3.724 80.772 1.00 60.19 267 SER A C 1
ATOM 2068 O O . SER A 1 267 ? -67.349 -4.407 81.568 1.00 60.19 267 SER A O 1
ATOM 2070 N N . ILE A 1 268 ? -66.038 -2.622 81.142 1.00 59.50 268 ILE A N 1
ATOM 2071 C CA . ILE A 1 268 ? -66.044 -2.093 82.515 1.00 59.50 268 ILE A CA 1
ATOM 2072 C C . ILE A 1 268 ? -67.447 -1.621 82.921 1.00 59.50 268 ILE A C 1
ATOM 2074 O O . ILE A 1 268 ? -67.868 -1.895 84.039 1.00 59.50 268 ILE A O 1
ATOM 2078 N N . MET A 1 269 ? -68.212 -0.983 82.030 1.00 59.62 269 MET A N 1
ATOM 2079 C CA . MET A 1 269 ? -69.593 -0.568 82.326 1.00 59.62 269 MET A CA 1
ATOM 2080 C C . MET A 1 269 ? -70.540 -1.743 82.626 1.00 59.62 269 MET A C 1
ATOM 2082 O O . MET A 1 269 ? -71.422 -1.601 83.468 1.00 59.62 269 MET A O 1
ATOM 2086 N N . THR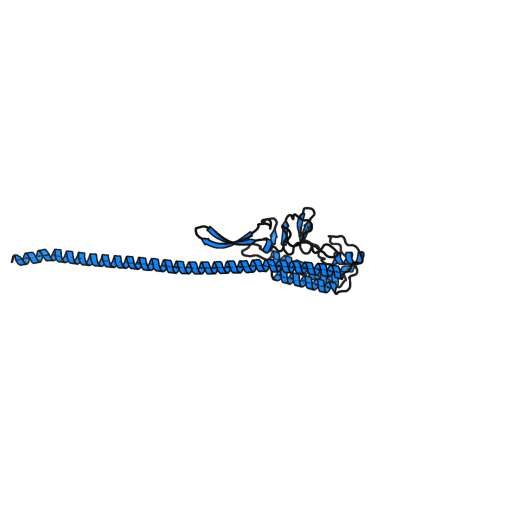 A 1 270 ? -70.347 -2.908 82.002 1.00 58.88 270 THR A N 1
ATOM 2087 C CA . THR A 1 270 ? -71.126 -4.133 82.290 1.00 58.88 270 THR A CA 1
ATOM 2088 C C . THR A 1 270 ? -70.855 -4.737 83.670 1.00 58.88 270 THR A C 1
ATOM 2090 O O . THR A 1 270 ? -71.702 -5.459 84.176 1.00 58.88 270 THR A O 1
ATOM 2093 N N . LEU A 1 271 ? -69.697 -4.464 84.285 1.00 57.16 271 LEU A N 1
ATOM 2094 C CA . LEU A 1 271 ? -69.352 -4.947 85.634 1.00 57.16 271 LEU A CA 1
ATOM 2095 C C . LEU A 1 271 ? -69.959 -4.090 86.757 1.00 57.16 271 LEU A C 1
ATOM 2097 O O . LEU A 1 271 ? -69.887 -4.473 87.923 1.00 57.16 271 LEU A O 1
ATOM 2101 N N . PHE A 1 272 ? -70.535 -2.937 86.413 1.00 59.75 272 PHE A N 1
ATOM 2102 C CA . PHE A 1 272 ? -71.218 -2.037 87.344 1.00 59.75 272 PHE A CA 1
ATOM 2103 C C . PHE A 1 272 ? -72.754 -2.070 87.204 1.00 59.75 272 PHE A C 1
ATOM 2105 O O . PHE A 1 272 ? -73.428 -1.205 87.765 1.00 59.75 272 PHE A O 1
ATOM 2112 N N . GLN A 1 273 ? -73.301 -3.051 86.473 1.00 46.66 273 GLN A N 1
ATOM 2113 C CA . GLN A 1 273 ? -74.727 -3.414 86.460 1.00 46.66 273 GLN A CA 1
ATOM 2114 C C . GLN A 1 273 ? -74.952 -4.669 87.303 1.00 46.66 273 GLN A C 1
ATOM 2116 O O . GLN A 1 273 ? -76.007 -4.727 87.971 1.00 46.66 273 GLN A O 1
#

Secondary structure (DSSP, 8-state):
-HHHHHHHHHHHHHHHHHHHSPPPP--S---SSS----TTGGGSHHHHHHHHHHHHHHHHHHHHHH--BTTB-SSEEETTS--TTT-EEEEEEEEETTEEEEEEEEGGGT-SEEET-B-S-TT--TTSTT--TT-S-EESSSEE-SSEEE-TTSBEEE-----SSHHHHHHHHHHT--HHHHHHHHHHHHHHHHHHHHHHHHHHHHHHHHHHHHHHHHHHHHHHHHHHHHHHHHHHHHHHHHHHHHHHHHHHHHHHHHHHHHHHHHHHHHTT-

Sequence (273 aa):
MDKVREELVTIRNLVITAQSLPPPATDGYSNWTDYQPDAIYDNSQVAKVDAEIYQHWQQISSIVDSASFGGVSLLRNDASEPDLPGAKTEFTTGYVDGQVLTVSIDTKDTTMINYGRTVDNLWNQPGSENMGYVDGVIWNANIIFPITYVDGGGVVQKNENIYTLRNSEVRIAANGLDRNEYYNGMINQLDERIQAVVGGMSVVGSTQKRVDMQDEFNQAMMDDVDKGVGRWVDADMEEASARLAALQTQQQLATQALNIANQAPQSIMTLFQ

InterPro domains:
  IPR001492 Flagellin [PTHR42792] (40-273)
  IPR046358 Flagellin, C-terminal domain [PF00700] (188-272)

Organism: NCBI:txid1535245

Foldseek 3Di:
DVLLLVLLVVLLVLLVVLLPFDQFDFPLDFDQADDDDTVRRCPGPSVVSQLVSLVSLVVSVVCQVPDDDPNHRLAEAEPVADWQVVDWDWDFQDADPNDTDTQIDRSQLRYAQYFFDAFPDQQFQQSHGRGHLPAGWQDFLGTFGRAWHQDPRRGIDGRPHSGRCRNSSSSCVNVVHDSVVRSVSNSVSSVVSSVSNVSSVVSVVVSVVVSVVSNVVVVVVVVVVVVVVVVVVVVVVVVVVVVVVVVVVVVVVVVVVVVCVVCVVVVVVVVVD

pLDDT: mean 86.47, std 11.12, range [46.66, 98.62]

Radius of gyration: 37.92 Å; chains: 1; bounding box: 100×32×119 Å